Protein 3LD7 (pdb70)

Sequence (255 aa):
GDEVVAIISSQNGKVIREIPLTGHKGNEQFTIKGKGAQYNLEVDGERIRIKEDNSPDQVGVKGWKSKAGDTIVCLPHKVFVEIKSTDEVVVAIISQNGKVIREIPLTGHKGNEQFTIKGKGAQYNLEVDGERIRIKEDNSPDQVGVKGWKSKAGDTIVCLPHKVFVEIKSTQDEVVAIISQNGKVIIREIPLTGHKGNEQFTIKGKGAQYNLEVDGERIRIKEDNSPDQVGVKGWKSKAGDTIVCLPHKVFVEIKSTQ

Secondary structure (DSSP, 8-state):
---EEEEEEETTEEEEEEE-TT-BSEE---EE-STT-EE--EETTEE----B--SS-TTT---B-STT-EEEETTTTEEEEEEE-/--EEEEEEETTEEEEEEE-TT--SEE---EE-STT-EE--EETTEE----B--SS-TTT---B-STT-EEEETTTTEEEEEEE--/--EEEEEEETTEEEEEEE-TT-BSEE---EE-SSS-EE--EETTEE----B--SS-TTT---B-STT-EEEEGGGTEEEEEEE--

Nearest PDB structures (foldseek):
  3ld7-assembly3_C  TM=1.009E+00  e=7.591E-14  Listeria innocua
  2kpp-assembly1_A  TM=9.463E-01  e=6.268E-12  Listeria innocua
  4obi-assembly1_A  TM=9.400E-01  e=2.700E-07  Enterococcus faecalis V583
  1m1h-assembly1_A  TM=8.494E-01  e=3.118E-05  Aquifex aeolicus
  1m1g-assembly3_C  TM=8.264E-01  e=2.493E-05  Aquifex aeolicus

Organism: Listeria innocua serovar 6a (strain ATCC BAA-680 / CLIP 11262) (NCBI:txid272626)

Radius of gyration: 21.1 Å; Cα contacts (8 Å, |Δi|>4): 664; chains: 3; bounding box: 52×49×57 Å

CATH classification: 2.60.320.10

Structure (mmCIF, N/CA/C/O backbone):
data_3LD7
#
_entry.id   3LD7
#
_cell.length_a   82.360
_cell.length_b   54.782
_cell.length_c   71.733
_cell.angle_alpha   90.00
_cell.angle_beta   111.60
_cell.angle_gamma   90.00
#
_symmetry.space_group_name_H-M   'C 1 2 1'
#
loop_
_entity.id
_entity.type
_entity.pdbx_description
1 polymer 'Lin0431 protein'
2 water water
#
loop_
_atom_site.group_PDB
_atom_site.id
_atom_site.type_symbol
_atom_site.label_atom_id
_atom_site.label_alt_id
_atom_site.label_comp_id
_atom_site.label_asym_id
_atom_site.label_entity_id
_atom_site.label_seq_id
_atom_site.pdbx_PDB_ins_code
_atom_site.Cartn_x
_atom_site.Cartn_y
_atom_site.Cartn_z
_atom_site.occupancy
_atom_site.B_iso_or_equiv
_atom_site.auth_seq_id
_atom_site.auth_comp_id
_atom_site.auth_asym_id
_atom_site.auth_atom_id
_atom_site.pdbx_PDB_model_num
ATOM 1 N N . GLY A 1 5 ? 37.9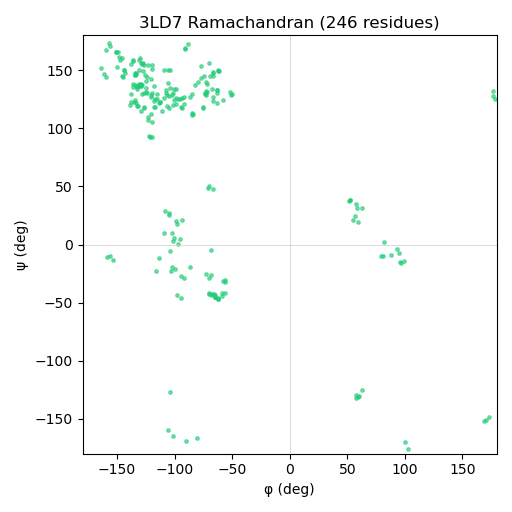88 -4.311 21.063 1.00 55.16 39 GLY A N 1
ATOM 2 C CA . GLY A 1 5 ? 37.016 -3.579 21.857 1.00 54.29 39 GLY A CA 1
ATOM 3 C C . GLY A 1 5 ? 36.600 -2.266 21.222 1.00 52.44 39 GLY A C 1
ATOM 4 O O . GLY A 1 5 ? 36.734 -2.069 20.014 1.00 53.63 39 GLY A O 1
ATOM 5 N N . ASP A 1 6 ? 36.097 -1.359 22.050 1.00 49.39 40 ASP A N 1
ATOM 6 C CA . ASP A 1 6 ? 35.617 -0.066 21.591 1.00 45.09 40 ASP A CA 1
ATOM 7 C C . ASP A 1 6 ? 36.803 0.870 21.313 1.00 40.43 40 ASP A C 1
ATOM 8 O O . ASP A 1 6 ? 37.888 0.705 21.876 1.00 41.67 40 ASP A O 1
ATOM 13 N N . GLU A 1 7 ? 36.602 1.824 20.414 1.00 35.33 41 GLU A N 1
ATOM 14 C CA . GLU A 1 7 ? 37.577 2.888 20.176 1.00 32.73 41 GLU A CA 1
ATOM 15 C C . GLU A 1 7 ? 36.921 4.201 20.543 1.00 28.87 41 GLU A C 1
ATOM 16 O O . GLU A 1 7 ? 35.853 4.520 20.019 1.00 29.82 41 GLU A O 1
ATOM 22 N N . VAL A 1 8 ? 37.553 4.970 21.425 1.00 23.70 42 VAL A N 1
ATOM 23 C CA . VAL A 1 8 ? 36.920 6.182 21.947 1.00 20.32 42 VAL A CA 1
ATOM 24 C C . VAL A 1 8 ? 37.787 7.429 21.857 1.00 20.35 42 VAL A C 1
ATOM 25 O O . VAL A 1 8 ? 39.026 7.351 21.803 1.00 20.88 42 VAL A O 1
ATOM 29 N N . VAL A 1 9 ? 37.115 8.579 21.852 1.00 20.10 43 VAL A N 1
ATOM 30 C CA . VAL A 1 9 ? 37.774 9.875 21.786 1.00 20.63 43 VAL A CA 1
ATOM 31 C C . VAL A 1 9 ? 37.201 10.728 22.897 1.00 18.97 43 VAL A C 1
ATOM 32 O O . VAL A 1 9 ? 35.991 10.709 23.125 1.00 20.89 43 VAL A O 1
ATOM 36 N N . ALA A 1 10 ? 38.061 11.462 23.596 1.00 16.33 44 ALA A N 1
ATOM 37 C CA . ALA A 1 10 ? 37.605 12.386 24.611 1.00 15.19 44 ALA A CA 1
ATOM 38 C C . ALA A 1 10 ? 37.530 13.783 24.013 1.00 15.64 44 ALA A C 1
ATOM 39 O O . ALA A 1 10 ? 38.513 14.291 23.462 1.00 17.28 44 ALA A O 1
ATOM 41 N N . ILE A 1 11 ? 36.361 14.408 24.129 1.00 14.81 45 ILE A N 1
ATOM 42 C CA . ILE A 1 11 ? 36.148 15.758 23.634 1.00 16.48 45 ILE A CA 1
ATOM 43 C C . ILE A 1 11 ? 36.128 16.679 24.843 1.00 15.15 45 ILE A C 1
ATOM 44 O O . ILE A 1 11 ? 35.288 16.541 25.739 1.00 15.57 45 ILE A O 1
ATOM 49 N N . ILE A 1 12 ? 37.073 17.600 24.892 1.00 14.44 46 ILE A N 1
ATOM 50 C CA . ILE A 1 12 ? 37.197 18.509 26.031 1.00 13.50 46 ILE A CA 1
ATOM 51 C C . ILE A 1 12 ? 36.879 19.929 25.590 1.00 14.64 46 ILE A C 1
ATOM 52 O O . ILE A 1 12 ? 37.525 20.459 24.676 1.00 14.28 46 ILE A O 1
ATOM 57 N N . SER A 1 13 ? 35.889 20.541 26.243 1.00 14.06 47 SER A N 1
ATOM 58 C CA A SER A 1 13 ? 35.358 21.852 25.860 0.51 14.23 47 SER A CA 1
ATOM 59 C CA B SER A 1 13 ? 35.399 21.862 25.846 0.49 14.72 47 SER A CA 1
ATOM 60 C C . SER A 1 13 ? 35.388 22.826 27.015 1.00 13.77 47 SER A C 1
ATOM 61 O O . SER A 1 13 ? 35.337 22.424 28.176 1.00 14.09 47 SER A O 1
ATOM 66 N N . GLN A 1 14 ? 35.414 24.105 26.679 1.00 13.05 48 GLN A N 1
ATOM 67 C CA . GLN A 1 14 ? 35.259 25.162 27.668 1.00 13.14 48 GLN A CA 1
ATOM 68 C C . GLN A 1 14 ? 34.240 26.148 27.084 1.00 14.44 48 GLN A C 1
ATOM 69 O O . GLN A 1 14 ? 34.424 26.671 25.974 1.00 14.87 48 GLN A O 1
ATOM 75 N N . ASN A 1 15 ? 33.148 26.366 27.822 1.00 16.72 49 ASN A N 1
ATOM 76 C CA . ASN A 1 15 ? 31.998 27.133 27.338 1.00 21.17 49 ASN A CA 1
ATOM 77 C C . ASN A 1 15 ? 31.471 26.649 25.983 1.00 20.12 49 ASN A C 1
ATOM 78 O O . ASN A 1 15 ? 31.068 27.448 25.117 1.00 22.28 49 ASN A O 1
ATOM 83 N N . GLY A 1 16 ? 31.491 25.327 25.827 1.00 17.90 50 GLY A N 1
ATOM 84 C CA . GLY A 1 16 ? 31.011 24.673 24.620 1.00 19.20 50 GLY A CA 1
ATOM 85 C C . GLY A 1 16 ? 31.981 24.652 23.468 1.00 19.51 50 GLY A C 1
ATOM 86 O O . GLY A 1 16 ? 31.751 23.972 22.456 1.00 22.15 50 GLY A O 1
ATOM 87 N N . LYS A 1 17 ? 33.064 25.403 23.611 1.00 16.68 51 LYS A N 1
ATOM 88 C CA . LYS A 1 17 ? 34.050 25.463 22.535 1.00 16.02 51 LYS A CA 1
ATOM 89 C C . LYS A 1 17 ? 35.128 24.397 22.742 1.00 13.60 51 LYS A C 1
ATOM 90 O O . LYS A 1 17 ? 35.736 24.307 23.808 1.00 15.10 51 LYS A O 1
ATOM 96 N N . VAL A 1 18 ? 35.363 23.585 21.719 1.00 13.55 52 VAL A N 1
ATOM 97 C CA . VAL A 1 18 ? 36.270 22.444 21.882 1.00 14.25 52 VAL A CA 1
ATOM 98 C C . VAL A 1 18 ? 37.733 22.894 21.943 1.00 14.26 52 VAL A C 1
ATOM 99 O O . VAL A 1 18 ? 38.208 23.662 21.094 1.00 16.12 52 VAL A O 1
ATOM 103 N N . ILE A 1 19 ? 38.433 22.420 22.971 1.00 15.86 53 ILE A N 1
ATOM 104 C CA . ILE A 1 19 ? 39.842 22.744 23.179 1.00 14.91 53 ILE A CA 1
ATOM 105 C C . ILE A 1 19 ? 40.702 21.606 22.636 1.00 15.35 53 ILE A C 1
ATOM 106 O O . ILE A 1 19 ? 41.715 21.850 21.979 1.00 15.67 53 ILE A O 1
ATOM 111 N N . ARG A 1 20 ? 40.307 20.367 22.912 1.00 15.73 54 ARG A N 1
ATOM 112 C CA . ARG A 1 20 ? 41.051 19.191 22.410 1.00 14.21 54 ARG A CA 1
ATOM 113 C C . ARG A 1 20 ? 40.086 18.092 22.083 1.00 14.51 54 ARG A C 1
ATOM 114 O O . ARG A 1 20 ? 39.101 17.921 22.798 1.00 16.15 54 ARG A O 1
ATOM 122 N N . GLU A 1 21 ? 40.373 17.334 21.021 1.00 15.44 55 GLU A N 1
ATOM 123 C CA . GLU A 1 21 ? 39.732 16.029 20.819 1.00 15.87 55 GLU A CA 1
ATOM 124 C C . GLU A 1 21 ? 40.854 15.010 20.873 1.00 16.25 55 GLU A C 1
ATOM 125 O O . GLU A 1 21 ? 41.795 15.084 20.077 1.00 17.97 55 GLU A O 1
ATOM 131 N N . ILE A 1 22 ? 40.783 14.097 21.840 1.00 15.89 56 ILE A N 1
ATOM 132 C CA . ILE A 1 22 ? 41.899 13.221 22.144 1.00 16.52 56 ILE A CA 1
ATOM 133 C C . ILE A 1 22 ? 41.502 11.758 22.031 1.00 16.53 56 ILE A C 1
ATOM 134 O O . ILE A 1 22 ? 40.774 11.224 22.873 1.00 17.57 56 ILE A O 1
ATOM 139 N N . PRO A 1 23 ? 41.964 11.091 20.980 1.00 17.36 57 PRO A N 1
ATOM 140 C CA . PRO A 1 23 ? 41.697 9.654 20.846 1.00 17.72 57 PRO A CA 1
ATOM 141 C C . PRO A 1 23 ? 42.427 8.917 21.963 1.00 17.65 57 PRO A C 1
ATOM 142 O O . PRO A 1 23 ? 43.643 9.090 22.106 1.00 20.72 57 PRO A O 1
ATOM 146 N N . LEU A 1 24 ? 41.694 8.144 22.765 1.00 17.73 58 LEU A N 1
ATOM 147 C CA . LEU A 1 24 ? 42.263 7.554 23.966 1.00 17.80 58 LEU A CA 1
ATOM 148 C C . LEU A 1 24 ? 42.757 6.165 23.677 1.00 18.01 58 LEU A C 1
ATOM 149 O O . LEU A 1 24 ? 43.669 5.690 24.339 1.00 18.75 58 LEU A O 1
ATOM 154 N N . THR A 1 25 ? 42.148 5.515 22.693 1.00 19.39 59 THR A N 1
ATOM 155 C CA . THR A 1 25 ? 42.443 4.118 22.469 1.00 21.87 59 THR A CA 1
ATOM 156 C C . THR A 1 25 ? 43.817 3.964 21.802 1.00 21.90 59 THR A C 1
ATOM 157 O O . THR A 1 25 ? 44.048 4.441 20.687 1.00 22.98 59 THR A O 1
ATOM 161 N N . GLY A 1 26 ? 44.727 3.300 22.507 1.00 19.96 60 GLY A N 1
ATOM 162 C CA . GLY A 1 26 ? 46.106 3.186 22.077 1.00 19.50 60 GLY A CA 1
ATOM 163 C C . GLY A 1 26 ? 47.011 4.263 22.643 1.00 18.68 60 GLY A C 1
ATOM 164 O O . GLY A 1 26 ? 48.230 4.248 22.423 1.00 21.11 60 GLY A O 1
ATOM 165 N N . HIS A 1 27 ? 46.439 5.209 23.380 1.00 17.02 61 HIS A N 1
ATOM 166 C CA . HIS A 1 27 ? 47.273 6.221 24.006 1.00 16.50 61 HIS A CA 1
ATOM 167 C C . HIS A 1 27 ? 48.080 5.656 25.171 1.00 16.74 61 HIS A C 1
ATOM 168 O O . HIS A 1 27 ? 47.553 4.927 26.011 1.00 17.65 61 HIS A O 1
ATOM 175 N N . LYS A 1 28 ? 49.385 5.943 25.188 1.00 15.59 62 LYS A N 1
ATOM 176 C CA . LYS A 1 28 ? 50.224 5.525 26.309 1.00 16.57 62 LYS A CA 1
ATOM 177 C C . LYS A 1 28 ? 51.095 6.672 26.762 1.00 16.11 62 LYS A C 1
ATOM 178 O O . LYS A 1 28 ? 51.550 7.482 25.946 1.00 16.77 62 LYS A O 1
ATOM 184 N N . GLY A 1 29 ? 51.362 6.723 28.062 1.00 15.24 63 GLY A N 1
ATOM 185 C CA . GLY A 1 29 ? 52.092 7.820 28.643 1.00 16.44 63 GLY A CA 1
ATOM 186 C C . GLY A 1 29 ? 51.134 8.760 29.354 1.00 16.24 63 GLY A C 1
ATOM 187 O O . GLY A 1 29 ? 49.928 8.505 29.454 1.00 17.88 63 GLY A O 1
ATOM 188 N N . ASN A 1 30 ? 51.689 9.848 29.858 1.00 17.55 64 ASN A N 1
ATOM 189 C CA . ASN A 1 30 ? 50.937 10.810 30.644 1.00 17.44 64 ASN A CA 1
ATOM 190 C C . ASN A 1 30 ? 51.070 12.179 30.015 1.00 17.60 64 ASN A C 1
ATOM 191 O O . ASN A 1 30 ? 52.181 12.631 29.689 1.00 20.57 64 ASN A O 1
ATOM 196 N N . GLU A 1 31 ? 49.937 12.832 29.831 1.00 17.44 65 GLU A N 1
ATOM 197 C CA . GLU A 1 31 ? 49.932 14.185 29.335 1.00 18.71 65 GLU A CA 1
ATOM 198 C C . GLU A 1 31 ? 49.070 15.018 30.244 1.00 17.41 65 GLU A C 1
ATOM 199 O O . GLU A 1 31 ? 47.970 14.594 30.625 1.00 18.70 65 GLU A O 1
ATOM 205 N N . GLN A 1 32 ? 49.554 16.210 30.583 1.00 17.40 66 GLN A N 1
ATOM 206 C CA . GLN A 1 32 ? 48.748 17.141 31.344 1.00 17.27 66 GLN A CA 1
ATOM 207 C C . GLN A 1 32 ? 48.647 18.457 30.610 1.00 17.43 66 GLN A C 1
ATOM 208 O O . GLN A 1 32 ? 49.623 18.933 30.014 1.00 21.14 66 GLN A O 1
ATOM 214 N N . PHE A 1 33 ? 47.464 19.059 30.653 1.00 16.43 67 PHE A N 1
ATOM 215 C CA . PHE A 1 33 ? 47.319 20.402 30.092 1.00 16.42 67 PHE A CA 1
ATOM 216 C C . PHE A 1 33 ? 46.351 21.185 30.953 1.00 16.00 67 PHE A C 1
ATOM 217 O O . PHE A 1 33 ? 45.472 20.593 31.584 1.00 16.05 67 PHE A O 1
ATOM 225 N N . THR A 1 34 ? 46.535 22.500 31.013 1.00 16.36 68 THR A N 1
ATOM 226 C CA . THR A 1 34 ? 45.670 23.345 31.829 1.00 15.98 68 THR A CA 1
ATOM 227 C C . THR A 1 34 ? 44.723 24.168 30.980 1.00 16.12 68 THR A C 1
ATOM 228 O O . THR A 1 34 ? 45.134 24.818 30.014 1.00 19.61 68 THR A O 1
ATOM 232 N N . ILE A 1 35 ? 43.444 24.121 31.338 1.00 15.09 69 ILE A N 1
ATOM 233 C CA . ILE A 1 35 ? 42.448 25.004 30.750 1.00 15.30 69 ILE A CA 1
ATOM 234 C C . ILE A 1 35 ? 42.317 26.201 31.655 1.00 16.48 69 ILE A C 1
ATOM 235 O O . ILE A 1 35 ? 41.985 26.073 32.842 1.00 16.60 69 ILE A O 1
ATOM 240 N N . LYS A 1 36 ? 42.634 27.367 31.116 1.00 19.02 70 LYS A N 1
ATOM 241 C CA . LYS A 1 36 ? 42.590 28.572 31.924 1.00 21.48 70 LYS A CA 1
ATOM 242 C C . LYS A 1 36 ? 41.344 29.365 31.642 1.00 19.62 70 LYS A C 1
ATOM 243 O O . LYS A 1 36 ? 40.989 29.661 30.490 1.00 19.35 70 LYS A O 1
ATOM 249 N N . GLY A 1 37 ? 40.678 29.727 32.714 1.00 19.16 71 GLY A N 1
ATOM 250 C CA . GLY A 1 37 ? 39.481 30.472 32.542 1.00 21.37 71 GLY A CA 1
ATOM 251 C C . GLY A 1 37 ? 39.696 31.914 32.805 1.00 21.00 71 GLY A C 1
ATOM 252 O O . GLY A 1 37 ? 40.829 32.453 32.848 1.00 20.23 71 GLY A O 1
ATOM 253 N N . LYS A 1 38 ? 38.551 32.551 32.970 1.00 25.04 72 LYS A N 1
ATOM 254 C CA . LYS A 1 38 ? 38.495 33.882 33.460 1.00 25.30 72 LYS A CA 1
ATOM 255 C C . LYS A 1 38 ? 39.086 33.910 34.859 1.00 23.97 72 LYS A C 1
ATOM 256 O O . LYS A 1 38 ? 39.045 32.939 35.651 1.00 24.37 72 LYS A O 1
ATOM 262 N N . GLY A 1 39 ? 39.655 35.051 35.153 1.00 21.13 73 GLY A N 1
ATOM 263 C CA . GLY A 1 39 ? 40.181 35.304 36.470 1.00 18.66 73 GLY A CA 1
ATOM 264 C C . GLY A 1 39 ? 41.304 34.332 36.749 1.00 18.44 73 GLY A C 1
ATOM 265 O O . GLY A 1 39 ? 42.264 34.230 35.982 1.00 20.35 73 GLY A O 1
ATOM 266 N N . ALA A 1 40 ? 41.183 33.618 37.852 1.00 15.98 74 ALA A N 1
ATOM 267 C CA . ALA A 1 40 ? 42.192 32.656 38.262 1.00 15.10 74 ALA A CA 1
ATOM 268 C C . ALA A 1 40 ? 41.680 31.224 38.108 1.00 15.13 74 ALA A C 1
ATOM 269 O O . ALA A 1 40 ? 42.319 30.280 38.571 1.00 14.72 74 ALA A O 1
ATOM 271 N N . GLN A 1 41 ? 40.525 31.057 37.459 1.00 14.71 75 GLN A N 1
ATOM 272 C CA . GLN A 1 41 ? 39.977 29.728 37.271 1.00 14.86 75 GLN A CA 1
ATOM 273 C C . GLN A 1 41 ? 40.897 28.854 36.425 1.00 14.35 75 GLN A C 1
ATOM 274 O O . GLN A 1 41 ? 41.398 29.286 35.370 1.00 16.38 75 GLN A O 1
ATOM 280 N N . TYR A 1 42 ? 41.138 27.634 36.884 1.00 13.80 76 TYR A N 1
ATOM 281 C CA . TYR A 1 42 ? 41.854 26.680 36.060 1.00 13.51 76 TYR A CA 1
ATOM 282 C C . TYR A 1 42 ? 41.351 25.267 36.280 1.00 13.65 76 TYR A C 1
ATOM 283 O O . TYR A 1 42 ? 40.739 24.964 37.304 1.00 14.76 76 TYR A O 1
ATOM 292 N N . ASN A 1 43 ? 41.639 24.402 35.314 1.00 13.18 77 ASN A N 1
ATOM 293 C CA . ASN A 1 43 ? 41.459 22.957 35.461 1.00 12.72 77 ASN A CA 1
ATOM 294 C C . ASN A 1 43 ? 42.660 22.289 34.862 1.00 14.47 77 ASN A C 1
ATOM 295 O O . ASN A 1 43 ? 42.967 22.490 33.670 1.00 15.77 77 ASN A O 1
ATOM 300 N N . LEU A 1 44 ? 43.332 21.488 35.678 1.00 14.76 78 LEU A N 1
ATOM 301 C CA . LEU A 1 44 ? 44.477 20.709 35.222 1.00 13.52 78 LEU A CA 1
ATOM 302 C C . LEU A 1 44 ? 43.970 19.360 34.755 1.00 13.10 78 LEU A C 1
ATOM 303 O O . LEU A 1 44 ? 43.494 18.550 35.559 1.00 15.17 78 LEU A O 1
ATOM 316 N N . GLU A 1 46 ? 44.354 15.658 32.858 1.00 14.24 80 GLU A N 1
ATOM 317 C CA . GLU A 1 46 ? 45.366 14.617 32.810 1.00 14.58 80 GLU A CA 1
ATOM 318 C C . GLU A 1 46 ? 44.848 13.461 31.994 1.00 14.27 80 GLU A C 1
ATOM 319 O O . GLU A 1 46 ? 43.761 12.941 32.253 1.00 14.60 80 GLU A O 1
ATOM 325 N N . VAL A 1 47 ? 45.645 13.044 31.015 1.00 14.36 81 VAL A N 1
ATOM 326 C CA . VAL A 1 47 ? 45.384 11.825 30.284 1.00 14.96 81 VAL A CA 1
ATOM 327 C C . VAL A 1 47 ? 46.500 10.867 30.639 1.00 16.15 81 VAL A C 1
ATOM 328 O O . VAL A 1 47 ? 47.671 11.193 30.501 1.00 18.03 81 VAL A O 1
ATOM 332 N N . ASP A 1 48 ? 46.140 9.703 31.156 1.00 15.84 82 ASP A N 1
ATOM 333 C CA . ASP A 1 48 ? 47.125 8.703 31.513 1.00 17.35 82 ASP A CA 1
ATOM 334 C C . ASP A 1 48 ? 46.694 7.400 30.879 1.00 16.80 82 ASP A C 1
ATOM 335 O O . ASP A 1 48 ? 45.639 6.862 31.217 1.00 18.16 82 ASP A O 1
ATOM 340 N N . GLY A 1 49 ? 47.489 6.885 29.940 1.00 16.60 83 GLY A N 1
ATOM 341 C CA . GLY A 1 49 ? 47.047 5.735 29.187 1.00 18.06 83 GLY A CA 1
ATOM 342 C C . GLY A 1 49 ? 45.746 6.086 28.506 1.00 16.86 83 GLY A C 1
ATOM 343 O O . GLY A 1 49 ? 45.653 7.127 27.831 1.00 17.35 83 GLY A O 1
ATOM 344 N N . GLU A 1 50 ? 44.740 5.222 28.673 1.00 17.03 84 GLU A N 1
ATOM 345 C CA . GLU A 1 50 ? 43.467 5.408 27.967 1.00 18.24 84 GLU A CA 1
ATOM 346 C C . GLU A 1 50 ? 42.408 6.078 28.821 1.00 18.23 84 GLU A C 1
ATOM 347 O O . GLU A 1 50 ? 41.223 5.974 28.523 1.00 20.73 84 GLU A O 1
ATOM 353 N N . ARG A 1 51 ? 42.829 6.731 29.903 1.00 17.80 85 ARG A N 1
ATOM 354 C CA . ARG A 1 51 ? 41.881 7.365 30.836 1.00 18.29 85 ARG A CA 1
ATOM 355 C C . ARG A 1 51 ? 42.127 8.862 30.931 1.00 16.17 85 ARG A C 1
ATOM 356 O O . ARG A 1 51 ? 43.260 9.353 30.708 1.00 17.18 85 ARG A O 1
ATOM 364 N N . ILE A 1 52 ? 41.087 9.601 31.288 1.00 15.48 86 ILE A N 1
ATOM 365 C CA . ILE A 1 52 ? 41.214 11.040 31.455 1.00 15.84 86 ILE A CA 1
ATOM 366 C C . ILE A 1 52 ? 40.538 11.480 32.751 1.00 14.77 86 ILE A C 1
ATOM 367 O O . ILE A 1 52 ? 39.549 10.873 33.179 1.00 15.45 86 ILE A O 1
ATOM 372 N N . ARG A 1 53 ? 41.075 12.518 33.382 1.00 13.49 87 ARG A N 1
ATOM 373 C CA . ARG A 1 53 ? 40.421 13.116 34.545 1.00 12.47 87 ARG A CA 1
ATOM 374 C C . ARG A 1 53 ? 40.766 14.578 34.648 1.00 13.05 87 ARG A C 1
ATOM 375 O O . ARG A 1 53 ? 41.716 15.054 34.008 1.00 14.63 87 ARG A O 1
ATOM 383 N N . ILE A 1 54 ? 40.005 15.287 35.479 1.00 14.04 88 ILE A N 1
ATOM 384 C CA . ILE A 1 54 ? 40.486 16.557 36.001 1.00 14.74 88 ILE A CA 1
ATOM 385 C C . ILE A 1 54 ? 41.333 16.217 37.215 1.00 15.48 88 ILE A C 1
ATOM 386 O O . ILE A 1 54 ? 40.825 15.717 38.227 1.00 17.86 88 ILE A O 1
ATOM 391 N N . LYS A 1 55 ? 42.642 16.437 37.104 1.00 14.97 89 LYS A N 1
ATOM 392 C CA . LYS A 1 55 ? 43.540 16.099 38.196 1.00 16.84 89 LYS A CA 1
ATOM 393 C C . LYS A 1 55 ? 43.348 17.040 39.375 1.00 17.65 89 LYS A C 1
ATOM 394 O O . LYS A 1 55 ? 43.324 16.608 40.547 1.00 18.80 89 LYS A O 1
ATOM 400 N N . GLU A 1 56 ? 43.187 18.319 39.073 1.00 17.33 90 GLU A N 1
ATOM 401 C CA . GLU A 1 56 ? 43.107 19.320 40.117 1.00 18.71 90 GLU A CA 1
ATOM 402 C C . GLU A 1 56 ? 42.487 20.558 39.525 1.00 16.86 90 GLU A C 1
ATOM 403 O O . GLU A 1 56 ? 42.671 20.851 38.342 1.00 16.45 90 GLU A O 1
ATOM 409 N N . ASP A 1 57 ? 41.729 21.287 40.337 1.00 15.91 91 ASP A N 1
ATOM 410 C CA . ASP A 1 57 ? 41.191 22.571 39.906 1.00 15.09 91 ASP A CA 1
ATOM 411 C C . ASP A 1 57 ? 40.825 23.401 41.117 1.00 15.08 91 ASP A C 1
ATOM 412 O O . ASP A 1 57 ? 40.840 22.877 42.243 1.00 15.92 91 ASP A O 1
ATOM 417 N N . ASN A 1 58 ? 40.572 24.694 40.904 1.00 14.19 92 ASN A N 1
ATOM 418 C CA . ASN A 1 58 ? 40.135 25.557 41.997 1.00 13.53 92 ASN A CA 1
ATOM 419 C C . ASN A 1 58 ? 38.650 25.892 41.957 1.00 13.86 92 ASN A C 1
ATOM 420 O O . ASN A 1 58 ? 38.204 26.947 42.453 1.00 15.05 92 ASN A O 1
ATOM 425 N N . SER A 1 59 ? 37.877 24.994 41.363 1.00 14.50 93 SER A N 1
ATOM 426 C CA . SER A 1 59 ? 36.430 25.177 41.376 1.00 14.42 93 SER A CA 1
ATOM 427 C C . SER A 1 59 ? 35.914 25.162 42.810 1.00 16.61 93 SER A C 1
ATOM 428 O O . SER A 1 59 ? 36.480 24.501 43.689 1.00 18.64 93 SER A O 1
ATOM 431 N N . PRO A 1 60 ? 34.832 25.909 43.051 1.00 17.35 94 PRO A N 1
ATOM 432 C CA . PRO A 1 60 ? 34.284 25.910 44.410 1.00 18.88 94 PRO A CA 1
ATOM 433 C C . PRO A 1 60 ? 33.660 24.573 44.808 1.00 18.53 94 PRO A C 1
ATOM 434 O O . PRO A 1 60 ? 33.618 24.279 46.013 1.00 20.61 94 PRO A O 1
ATOM 438 N N . ASP A 1 61 ? 33.184 23.790 43.838 1.00 16.87 95 ASP A N 1
ATOM 439 C CA . ASP A 1 61 ? 32.370 22.605 44.152 1.00 16.99 95 ASP A CA 1
ATOM 440 C C . ASP A 1 61 ? 33.140 21.289 44.038 1.00 17.25 95 ASP A C 1
ATOM 441 O O . ASP A 1 61 ? 32.758 20.282 44.644 1.00 19.90 95 ASP A O 1
ATOM 446 N N . GLN A 1 62 ? 34.224 21.295 43.256 1.00 15.58 96 GLN A N 1
ATOM 447 C CA . GLN A 1 62 ? 35.051 20.085 43.086 1.00 15.25 96 GLN A CA 1
ATOM 448 C C . GLN A 1 62 ? 34.316 18.853 42.516 1.00 16.26 96 GLN A C 1
ATOM 449 O O . GLN A 1 62 ? 34.791 17.734 42.623 1.00 17.93 96 GLN A O 1
ATOM 455 N N . VAL A 1 63 ? 33.177 19.066 41.882 1.00 15.56 97 VAL A N 1
ATOM 456 C CA . VAL A 1 63 ? 32.379 17.954 41.390 1.00 16.32 97 VAL A CA 1
ATOM 457 C C . VAL A 1 63 ? 33.108 17.183 40.300 1.00 15.09 97 VAL A C 1
ATOM 458 O O . VAL A 1 63 ? 33.116 15.960 40.298 1.00 17.25 97 VAL A O 1
ATOM 462 N N . GLY A 1 64 ? 33.737 17.896 39.375 1.00 15.25 98 GLY A N 1
ATOM 463 C CA . GLY A 1 64 ? 34.419 17.228 38.278 1.00 16.40 98 GLY A CA 1
ATOM 464 C C . GLY A 1 64 ? 35.629 16.446 38.755 1.00 15.07 98 GLY A C 1
ATOM 465 O O . GLY A 1 64 ? 35.857 15.297 38.335 1.00 16.15 98 GLY A O 1
ATOM 466 N N . VAL A 1 65 ? 36.401 17.050 39.659 1.00 15.21 99 VAL A N 1
ATOM 467 C CA . VAL A 1 65 ? 37.541 16.351 40.258 1.00 15.41 99 VAL A CA 1
ATOM 468 C C . VAL A 1 65 ? 37.078 15.070 40.977 1.00 16.64 99 VAL A C 1
ATOM 469 O O . VAL A 1 65 ? 37.704 14.016 40.864 1.00 18.36 99 VAL A O 1
ATOM 473 N N . LYS A 1 66 ? 35.953 15.149 41.692 1.00 17.76 100 LYS A N 1
ATOM 474 C CA . LYS A 1 66 ? 35.467 14.003 42.441 1.00 19.42 100 LYS A CA 1
ATOM 475 C C . LYS A 1 66 ? 34.929 12.890 41.546 1.00 20.37 100 LYS A C 1
ATOM 476 O O . LYS A 1 66 ? 34.891 11.713 41.955 1.00 23.26 100 LYS A O 1
ATOM 490 N N . GLY A 1 68 ? 36.565 11.806 39.047 1.00 20.66 102 GLY A N 1
ATOM 491 C CA . GLY A 1 68 ? 37.737 10.970 38.840 1.00 19.73 102 GLY A CA 1
ATOM 492 C C . GLY A 1 68 ? 37.944 10.531 37.405 1.00 16.75 102 GLY A C 1
ATOM 493 O O . GLY A 1 68 ? 37.539 11.208 36.460 1.00 18.24 102 GLY A O 1
ATOM 494 N N . TRP A 1 69 ? 38.582 9.383 37.245 1.00 18.94 103 TRP A N 1
ATOM 495 C CA . TRP A 1 69 ? 38.950 8.893 35.929 1.00 19.11 103 TRP A CA 1
ATOM 496 C C . TRP A 1 69 ? 37.777 8.391 35.102 1.00 18.25 103 TRP A C 1
ATOM 497 O O . TRP A 1 69 ? 36.890 7.687 35.613 1.00 22.15 103 TRP A O 1
ATOM 508 N N . LYS A 1 70 ? 37.812 8.707 33.807 1.00 18.01 104 LYS A N 1
ATOM 509 C CA . LYS A 1 70 ? 36.800 8.238 32.864 1.00 18.60 104 LYS A CA 1
ATOM 510 C C . LYS A 1 70 ? 37.473 7.640 31.643 1.00 19.93 104 LYS A C 1
ATOM 511 O O . LYS A 1 70 ? 38.585 8.038 31.278 1.00 19.77 104 LYS A O 1
ATOM 517 N N . SER A 1 71 ? 36.822 6.673 31.011 1.00 21.73 105 SER A N 1
ATOM 518 C CA . SER A 1 71 ? 37.458 5.988 29.893 1.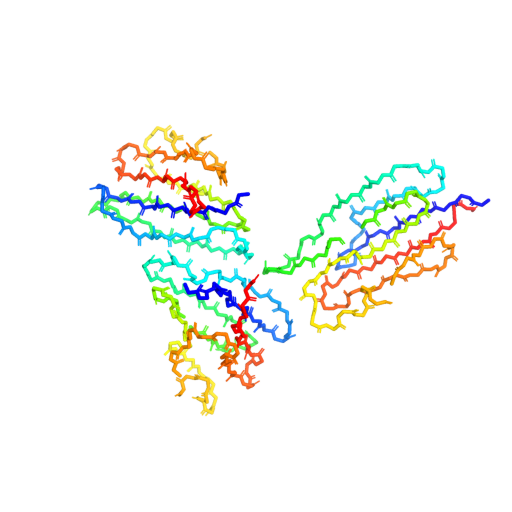00 22.37 105 SER A CA 1
ATOM 519 C C . SER A 1 71 ? 36.495 5.334 28.909 1.00 22.85 105 SER A C 1
ATOM 520 O O . SER A 1 71 ? 36.911 4.886 27.843 1.00 24.20 105 SER A O 1
ATOM 523 N N . LYS A 1 72 ? 35.217 5.282 29.261 1.00 22.57 106 LYS A N 1
ATOM 524 C CA . LYS A 1 72 ? 34.244 4.563 28.457 1.00 23.93 106 LYS A CA 1
ATOM 525 C C . LYS A 1 72 ? 33.314 5.461 27.652 1.00 22.55 106 LYS A C 1
ATOM 526 O O . LYS A 1 72 ? 33.005 6.573 28.065 1.00 22.32 106 LYS A O 1
ATOM 532 N N . ALA A 1 73 ? 32.866 4.966 26.502 1.00 25.58 107 ALA A N 1
ATOM 533 C CA . ALA A 1 73 ? 31.842 5.660 25.721 1.00 25.36 107 ALA A CA 1
ATOM 534 C C . ALA A 1 73 ? 30.663 6.018 26.605 1.00 25.74 107 ALA A C 1
ATOM 535 O O . ALA A 1 73 ? 30.128 5.169 27.312 1.00 27.70 107 ALA A O 1
ATOM 537 N N . GLY A 1 74 ? 30.260 7.281 26.548 1.00 24.06 108 GLY A N 1
ATOM 538 C CA . GLY A 1 74 ? 29.154 7.774 27.345 1.00 24.80 108 GLY A CA 1
ATOM 539 C C . GLY A 1 74 ? 29.577 8.425 28.642 1.00 24.46 108 GLY A C 1
ATOM 540 O O . GLY A 1 74 ? 28.775 9.120 29.269 1.00 27.07 108 GLY A O 1
ATOM 541 N N . ASP A 1 75 ? 30.824 8.204 29.058 1.00 22.56 109 ASP A N 1
ATOM 542 C CA . ASP A 1 75 ? 31.340 8.864 30.256 1.00 20.71 109 ASP A CA 1
ATOM 543 C C . ASP A 1 75 ? 31.449 10.357 30.038 1.00 20.11 109 ASP A C 1
ATOM 544 O O . ASP A 1 75 ? 31.773 10.805 28.940 1.00 20.88 109 ASP A O 1
ATOM 549 N N . THR A 1 76 ? 31.195 11.118 31.097 1.00 18.60 110 THR A N 1
ATOM 550 C CA . THR A 1 76 ? 31.401 12.562 31.088 1.00 16.32 110 THR A CA 1
ATOM 551 C C . THR A 1 76 ? 32.064 13.036 32.354 1.00 16.35 110 THR A C 1
ATOM 552 O O . THR A 1 76 ? 32.037 12.351 33.389 1.00 17.94 110 THR A O 1
ATOM 556 N N . ILE A 1 77 ? 32.670 14.211 32.259 1.00 15.92 111 ILE A N 1
ATOM 557 C CA . ILE A 1 77 ? 33.146 14.941 33.429 1.00 14.39 111 ILE A CA 1
ATOM 558 C C . ILE A 1 77 ? 32.673 16.360 33.284 1.00 14.93 111 ILE A C 1
ATOM 559 O O . ILE A 1 77 ? 32.714 16.927 32.198 1.00 15.14 111 ILE A O 1
ATOM 564 N N . VAL A 1 78 ? 32.179 16.953 34.356 1.00 14.01 112 VAL A N 1
ATOM 565 C CA . VAL A 1 78 ? 31.744 18.335 34.231 1.00 15.96 112 VAL A CA 1
ATOM 566 C C . VAL A 1 78 ? 32.291 19.177 35.366 1.00 14.76 112 VAL A C 1
ATOM 567 O O . VAL A 1 78 ? 32.293 18.759 36.537 1.00 16.18 112 VAL A O 1
ATOM 571 N N . CYS A 1 79 ? 32.783 20.358 35.016 1.00 14.49 113 CYS A N 1
ATOM 572 C CA . CYS A 1 79 ? 33.112 21.372 36.011 1.00 13.96 113 CYS A CA 1
ATOM 573 C C . CYS A 1 79 ? 32.272 22.561 35.647 1.00 13.01 113 CYS A C 1
ATOM 574 O O . CYS A 1 79 ? 32.647 23.372 34.800 1.00 14.23 113 CYS A O 1
ATOM 577 N N . LEU A 1 80 ? 31.087 22.632 36.253 1.00 14.00 114 LEU A N 1
ATOM 578 C CA . LEU A 1 80 ? 30.102 23.650 35.851 1.00 15.18 114 LEU A CA 1
ATOM 579 C C . LEU A 1 80 ? 30.565 25.109 36.068 1.00 15.14 114 LEU A C 1
ATOM 58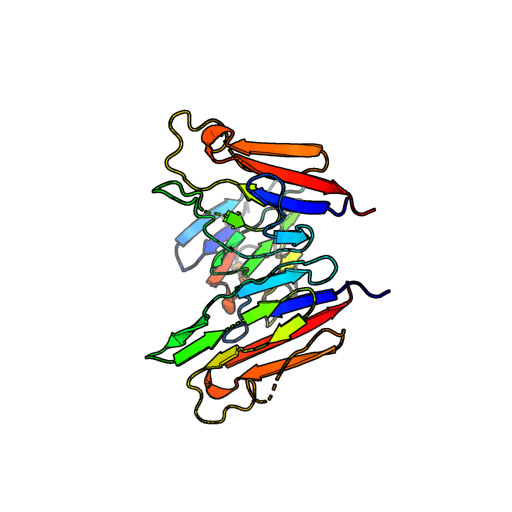0 O O . LEU A 1 80 ? 30.463 25.932 35.169 1.00 15.29 114 LEU A O 1
ATOM 585 N N . PRO A 1 81 ? 31.122 25.417 37.239 1.00 13.88 115 PRO A N 1
ATOM 586 C CA . PRO A 1 81 ? 31.564 26.807 37.462 1.00 14.21 115 PRO A CA 1
ATOM 587 C C . PRO A 1 81 ? 32.586 27.292 36.449 1.00 14.37 115 PRO A C 1
ATOM 588 O O . PRO A 1 81 ? 32.619 28.492 36.139 1.00 17.02 115 PRO A O 1
ATOM 592 N N . HIS A 1 82 ? 33.423 26.385 35.948 1.00 13.39 116 HIS A N 1
ATOM 593 C CA . HIS A 1 82 ? 34.423 26.781 34.948 1.00 11.65 116 HIS A CA 1
ATOM 594 C C . HIS A 1 82 ? 33.972 26.490 33.529 1.00 12.13 116 HIS A C 1
ATOM 595 O O . HIS A 1 82 ? 34.734 26.709 32.571 1.00 13.60 116 HIS A O 1
ATOM 602 N N . LYS A 1 83 ? 32.769 25.942 33.385 1.00 12.49 117 LYS A N 1
ATOM 603 C CA . LYS A 1 83 ? 32.180 25.650 32.061 1.00 12.55 117 LYS A CA 1
ATOM 604 C C . LYS A 1 83 ? 32.991 24.629 31.271 1.00 12.79 117 LYS A C 1
ATOM 605 O O . LYS A 1 83 ? 33.025 24.647 30.023 1.00 14.27 117 LYS A O 1
ATOM 611 N N . VAL A 1 84 ? 33.625 23.721 31.995 1.00 12.23 118 VAL A N 1
ATOM 612 C CA . VAL A 1 84 ? 34.455 22.709 31.355 1.00 14.23 118 VAL A CA 1
ATOM 613 C C . VAL A 1 84 ? 33.687 21.416 31.272 1.00 14.41 118 VAL A C 1
ATOM 614 O O . VAL A 1 84 ? 33.042 20.998 32.245 1.00 15.20 118 VAL A O 1
ATOM 618 N N . PHE A 1 85 ? 33.724 20.788 30.100 1.00 13.15 119 PHE A N 1
ATOM 619 C CA . PHE A 1 85 ? 33.005 19.539 29.911 1.00 13.69 119 PHE A CA 1
ATOM 620 C C . PHE A 1 85 ? 33.904 18.557 29.171 1.00 13.74 119 PHE A C 1
ATOM 621 O O . PHE A 1 85 ? 34.581 18.935 28.201 1.00 15.96 119 PHE A O 1
ATOM 629 N N . VAL A 1 86 ? 33.890 17.309 29.614 1.00 13.77 120 VAL A N 1
ATOM 630 C CA . VAL A 1 86 ? 34.563 16.241 28.898 1.00 13.88 120 VAL A CA 1
ATOM 631 C C . VAL A 1 86 ? 33.519 15.200 28.532 1.00 13.81 120 VAL A C 1
ATOM 632 O O . VAL A 1 86 ? 32.734 14.771 29.382 1.00 16.18 120 VAL A O 1
ATOM 636 N N . GLU A 1 87 ? 33.481 14.812 27.261 1.00 15.77 121 GLU A N 1
ATOM 637 C CA . GLU A 1 87 ? 32.588 13.761 26.808 1.00 17.55 121 GLU A CA 1
ATOM 638 C C . GLU A 1 87 ? 33.430 12.711 26.110 1.00 16.89 121 GLU A C 1
ATOM 639 O O . GLU A 1 87 ? 34.233 13.047 25.238 1.00 19.69 121 GLU A O 1
ATOM 645 N N . ILE A 1 88 ? 33.244 11.446 26.465 1.00 16.82 122 ILE A N 1
ATOM 646 C CA . ILE A 1 88 ? 33.900 10.357 25.756 1.00 18.69 122 ILE A CA 1
ATOM 647 C C . ILE A 1 88 ? 32.924 9.723 24.784 1.00 20.85 122 ILE A C 1
ATOM 648 O O . ILE A 1 88 ? 31.812 9.310 25.171 1.00 23.49 122 ILE A O 1
ATOM 653 N N . LYS A 1 89 ? 33.331 9.680 23.514 1.00 22.13 123 LYS A N 1
ATOM 654 C CA . LYS A 1 89 ? 32.469 9.190 22.437 1.00 24.93 123 LYS A CA 1
ATOM 655 C C . LYS A 1 89 ? 33.110 8.001 21.737 1.00 25.14 123 LYS A C 1
ATOM 656 O O . LYS A 1 89 ? 34.318 7.968 21.533 1.00 25.77 123 LYS A O 1
ATOM 662 N N . SER A 1 90 ? 32.298 7.032 21.352 1.00 27.08 124 SER A N 1
ATOM 663 C CA . SER A 1 90 ? 32.783 5.946 20.524 1.00 29.98 124 SER A CA 1
ATOM 664 C C . SER A 1 90 ? 32.961 6.486 19.108 1.00 33.89 124 SER A C 1
ATOM 665 O O . SER A 1 90 ? 32.198 7.338 18.671 1.00 35.23 124 SER A O 1
ATOM 668 N N . THR A 1 91 ? 33.971 6.013 18.387 1.00 36.88 125 THR A N 1
ATOM 669 C CA . THR A 1 91 ? 34.100 6.389 16.981 1.00 40.57 125 THR A CA 1
ATOM 670 C C . THR A 1 91 ? 33.514 5.295 16.090 1.00 44.03 125 THR A C 1
ATOM 671 O O . THR A 1 91 ? 33.532 5.363 14.855 1.00 44.82 125 THR A O 1
ATOM 675 N N . ASP B 1 6 ? 23.291 38.968 -12.273 1.00 54.37 40 ASP B N 1
ATOM 676 C CA . ASP B 1 6 ? 23.717 39.191 -10.894 1.00 53.13 40 ASP B CA 1
ATOM 677 C C . ASP B 1 6 ? 24.804 38.204 -10.450 1.00 50.11 40 ASP B C 1
ATOM 678 O O . ASP B 1 6 ? 24.513 37.064 -10.076 1.00 51.21 40 ASP B O 1
ATOM 683 N N . GLU B 1 7 ? 26.054 38.656 -10.500 1.00 45.26 41 GLU B N 1
ATOM 684 C CA . GLU B 1 7 ? 27.178 37.877 -10.005 1.00 40.72 41 GLU B CA 1
ATOM 685 C C . GLU B 1 7 ? 27.268 38.067 -8.502 1.00 36.66 41 GLU B C 1
ATOM 686 O O . GLU B 1 7 ? 27.117 39.181 -8.007 1.00 36.72 41 GLU B O 1
ATOM 688 N N . VAL B 1 8 ? 27.515 36.985 -7.7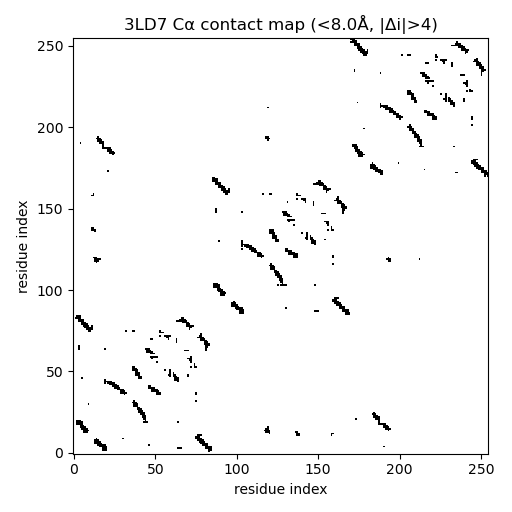75 1.00 33.24 42 VAL B N 1
ATOM 689 C CA . VAL B 1 8 ? 27.658 37.089 -6.324 1.00 30.60 42 VAL B CA 1
ATOM 690 C C . VAL B 1 8 ? 28.945 36.456 -5.825 1.00 27.73 42 VAL B C 1
ATOM 691 O O . VAL B 1 8 ? 29.518 35.584 -6.468 1.00 27.66 42 VAL B O 1
ATOM 695 N N . VAL B 1 9 ? 29.376 36.926 -4.665 1.00 25.49 43 VAL B N 1
ATOM 696 C CA A VAL B 1 9 ? 30.613 36.484 -4.042 0.48 25.54 43 VAL B CA 1
ATOM 697 C CA B VAL B 1 9 ? 30.606 36.469 -4.041 0.52 25.63 43 VAL B CA 1
ATOM 698 C C . VAL B 1 9 ? 30.341 36.160 -2.573 1.00 24.12 43 VAL B C 1
ATOM 699 O O . VAL B 1 9 ? 29.550 36.859 -1.907 1.00 24.55 43 VAL B O 1
ATOM 706 N N . ALA B 1 10 ? 30.981 35.113 -2.065 1.00 21.43 44 ALA B N 1
ATOM 707 C CA . ALA B 1 10 ? 30.870 34.777 -0.652 1.00 20.78 44 ALA B CA 1
ATOM 708 C C . ALA B 1 10 ? 32.025 35.427 0.089 1.00 21.38 44 ALA B C 1
ATOM 709 O O . ALA B 1 10 ? 33.186 35.138 -0.189 1.00 22.22 44 ALA B O 1
ATOM 711 N N . ILE B 1 11 ? 31.714 36.327 1.012 1.00 20.28 45 ILE B N 1
ATOM 712 C CA . ILE B 1 11 ? 32.741 36.946 1.833 1.00 20.51 45 ILE B CA 1
ATOM 713 C C . ILE B 1 11 ? 32.758 36.222 3.169 1.00 20.03 45 ILE B C 1
ATOM 714 O O . ILE B 1 11 ? 31.736 36.196 3.880 1.00 20.52 45 ILE B O 1
ATOM 719 N N . ILE B 1 12 ? 33.904 35.641 3.512 1.00 18.62 46 ILE B N 1
ATOM 720 C CA . ILE B 1 12 ? 34.043 34.905 4.760 1.00 19.42 46 ILE B CA 1
ATOM 721 C C . ILE B 1 12 ? 34.920 35.648 5.758 1.00 19.74 46 ILE B C 1
ATOM 722 O O . ILE B 1 12 ? 36.068 36.001 5.453 1.00 21.24 46 ILE B O 1
ATOM 727 N N . SER B 1 13 ? 34.390 35.862 6.960 1.00 20.89 47 SER B N 1
ATOM 728 C CA . SER B 1 13 ? 35.112 36.556 8.021 1.00 19.66 47 SER B CA 1
ATOM 729 C C . SER B 1 13 ? 35.281 35.661 9.245 1.00 19.14 47 SER B C 1
ATOM 730 O O . SER B 1 13 ? 34.467 34.750 9.516 1.00 19.22 47 SER B O 1
ATOM 733 N N . GLN B 1 14 ? 36.361 35.910 9.974 1.00 19.28 48 GLN B N 1
ATOM 734 C CA . GLN B 1 14 ? 36.630 35.219 11.231 1.00 18.82 48 GLN B CA 1
ATOM 735 C C . GLN B 1 14 ? 37.054 36.275 12.236 1.00 20.88 48 GLN B C 1
ATOM 736 O O . GLN B 1 14 ? 37.991 37.035 11.981 1.00 22.32 48 GLN B O 1
ATOM 742 N N . ASN B 1 15 ? 36.356 36.334 13.368 1.00 21.39 49 ASN B N 1
ATOM 743 C CA . ASN B 1 15 ? 36.600 37.349 14.387 1.00 26.10 49 ASN B CA 1
ATOM 744 C C . ASN B 1 15 ? 36.595 38.762 13.795 1.00 28.01 49 ASN B C 1
ATOM 745 O O . ASN B 1 15 ? 37.393 39.620 14.193 1.00 28.36 49 ASN B O 1
ATOM 750 N N . GLY B 1 16 ? 35.706 38.988 12.826 1.00 27.42 50 GLY B N 1
ATOM 751 C CA . GLY B 1 16 ? 35.541 40.299 12.209 1.00 28.84 50 GLY B CA 1
ATOM 752 C C . GLY B 1 16 ? 36.530 40.671 11.116 1.00 30.07 50 GLY B C 1
ATOM 753 O O . GLY B 1 16 ? 36.476 41.790 10.581 1.00 33.27 50 GLY B O 1
ATOM 754 N N . LYS B 1 17 ? 37.440 39.753 10.790 1.00 27.52 51 LYS B N 1
ATOM 755 C CA . LYS B 1 17 ? 38.432 39.971 9.735 1.00 28.47 51 LYS B CA 1
ATOM 756 C C . LYS B 1 17 ? 38.080 39.143 8.499 1.00 26.63 51 LYS B C 1
ATOM 757 O O . LYS B 1 17 ? 37.882 37.947 8.607 1.00 24.95 51 LYS B O 1
ATOM 763 N N . VAL B 1 18 ? 38.027 39.767 7.320 1.00 25.57 52 VAL B N 1
ATOM 764 C CA . VAL B 1 18 ? 37.774 39.003 6.104 1.00 23.76 52 VAL B CA 1
ATOM 765 C C . VAL B 1 18 ? 38.965 38.081 5.848 1.00 24.04 52 VAL B C 1
ATOM 766 O O . VAL B 1 18 ? 40.121 38.533 5.815 1.00 27.12 52 VAL B O 1
ATOM 770 N N . ILE B 1 19 ? 38.683 36.795 5.668 1.00 21.94 53 ILE B N 1
ATOM 771 C CA . ILE B 1 19 ? 39.744 35.817 5.424 1.00 22.15 53 ILE B CA 1
ATOM 772 C C . ILE B 1 19 ? 39.665 35.161 4.042 1.00 22.64 53 ILE B C 1
ATOM 773 O O . ILE B 1 19 ? 40.673 34.628 3.559 1.00 25.02 53 ILE B O 1
ATOM 778 N N . ARG B 1 20 ? 38.480 35.160 3.437 1.00 22.73 54 ARG B N 1
ATOM 779 C CA . ARG B 1 20 ? 38.300 34.627 2.079 1.00 23.37 54 ARG B CA 1
ATOM 780 C C . ARG B 1 20 ? 37.246 35.417 1.334 1.00 23.12 54 ARG B C 1
ATOM 781 O O . ARG B 1 20 ? 36.249 35.834 1.925 1.00 23.31 54 ARG B O 1
ATOM 789 N N . GLU B 1 21 ? 37.456 35.583 0.028 1.00 23.08 55 GLU B N 1
ATOM 790 C CA . GLU B 1 21 ? 36.438 36.089 -0.880 1.00 23.38 55 GLU B CA 1
ATOM 791 C C . GLU B 1 21 ? 36.318 35.076 -2.019 1.00 24.05 55 GLU B C 1
ATOM 792 O O . GLU B 1 21 ? 37.304 34.818 -2.738 1.00 27.03 55 GLU B O 1
ATOM 794 N N . ILE B 1 22 ? 35.128 34.473 -2.159 1.00 22.21 56 ILE B N 1
ATOM 795 C CA . ILE B 1 22 ? 34.956 33.375 -3.104 1.00 23.73 56 ILE B CA 1
ATOM 796 C C . ILE B 1 22 ? 33.862 33.669 -4.109 1.00 23.65 56 ILE B C 1
ATOM 797 O O . ILE B 1 22 ? 32.696 33.676 -3.757 1.00 23.24 56 ILE B O 1
ATOM 802 N N . PRO B 1 23 ? 34.235 33.908 -5.376 1.00 25.55 57 PRO B N 1
ATOM 803 C CA . PRO B 1 23 ? 33.187 34.151 -6.366 1.00 26.03 57 PRO B CA 1
ATOM 804 C C . PRO B 1 23 ? 32.346 32.895 -6.478 1.00 26.29 57 PRO B C 1
ATOM 805 O O . PRO B 1 23 ? 32.892 31.802 -6.607 1.00 29.04 57 PRO B O 1
ATOM 809 N N . LEU B 1 24 ? 31.030 33.027 -6.394 1.00 24.31 58 LEU B N 1
ATOM 810 C CA . LEU B 1 24 ? 30.179 31.856 -6.541 1.00 23.38 58 LEU B CA 1
ATOM 811 C C . LEU B 1 24 ? 29.699 31.696 -7.975 1.00 25.85 58 LEU B C 1
ATOM 812 O O . LEU B 1 24 ? 29.751 30.604 -8.548 1.00 27.08 58 LEU B O 1
ATOM 817 N N . THR B 1 25 ? 29.241 32.797 -8.558 1.00 27.65 59 THR B N 1
ATOM 818 C CA . THR B 1 25 ? 28.688 32.760 -9.899 1.00 29.80 59 THR B CA 1
ATOM 819 C C . THR B 1 25 ? 29.706 32.225 -10.905 1.00 32.07 59 THR B C 1
ATOM 820 O O . THR B 1 25 ? 30.832 32.729 -11.003 1.00 32.98 59 THR B O 1
ATOM 824 N N . GLY B 1 26 ? 29.311 31.179 -11.629 1.00 31.41 60 GLY B N 1
ATOM 825 C CA . GLY B 1 26 ? 30.177 30.575 -12.621 1.00 30.82 60 GLY B CA 1
ATOM 826 C C . GLY B 1 26 ? 31.105 29.489 -12.115 1.00 30.26 60 GLY B C 1
ATOM 827 O O . GLY B 1 26 ? 31.752 28.814 -12.916 1.00 29.88 60 GLY B O 1
ATOM 828 N N . HIS B 1 27 ? 31.175 29.306 -10.797 1.00 28.85 61 HIS B N 1
ATOM 829 C CA . HIS B 1 27 ? 32.036 28.272 -10.239 1.00 28.01 61 HIS B CA 1
ATOM 830 C C . HIS B 1 27 ? 31.400 26.908 -10.494 1.00 27.76 61 HIS B C 1
ATOM 831 O O . HIS B 1 27 ? 30.207 26.714 -10.232 1.00 28.90 61 HIS B O 1
ATOM 838 N N . LYS B 1 28 ? 32.172 25.961 -11.023 1.00 26.51 62 LYS B N 1
ATOM 839 C CA . LYS B 1 28 ? 31.608 24.655 -11.356 1.00 27.06 62 LYS B CA 1
ATOM 840 C C . LYS B 1 28 ? 32.164 23.521 -10.500 1.00 27.67 62 LYS B C 1
ATOM 841 O O . LYS B 1 28 ? 31.633 22.409 -10.521 1.00 29.73 62 LYS B O 1
ATOM 847 N N . GLY B 1 29 ? 33.226 23.790 -9.754 1.00 26.67 63 GLY B N 1
ATOM 848 C CA . GLY B 1 29 ? 33.896 22.747 -9.001 1.00 25.70 63 GLY B CA 1
ATOM 849 C C . GLY B 1 29 ? 33.395 22.531 -7.587 1.00 25.03 63 GLY B C 1
ATOM 850 O O . GLY B 1 29 ? 32.341 23.027 -7.190 1.00 25.02 63 GLY B O 1
ATOM 851 N N . ASN B 1 30 ? 34.155 21.744 -6.836 1.00 23.08 64 ASN B N 1
ATOM 852 C CA . ASN B 1 30 ? 33.888 21.555 -5.421 1.00 22.37 64 ASN B CA 1
ATOM 853 C C . ASN B 1 30 ? 35.154 21.871 -4.640 1.00 24.90 64 ASN B C 1
ATOM 854 O O . ASN B 1 30 ? 36.211 21.237 -4.845 1.00 27.75 64 ASN B O 1
ATOM 859 N N . GLU B 1 31 ? 35.060 22.883 -3.782 1.00 23.30 65 GLU B N 1
ATOM 860 C CA . GLU B 1 31 ? 36.186 23.299 -2.968 1.00 25.21 65 GLU B CA 1
ATOM 861 C C . GLU B 1 31 ? 35.807 23.119 -1.509 1.00 23.82 65 GLU B C 1
ATOM 862 O O . GLU B 1 31 ? 34.788 23.640 -1.060 1.00 25.65 65 GLU B O 1
ATOM 868 N N . GLN B 1 32 ? 36.608 22.349 -0.784 1.00 23.77 66 GLN B N 1
ATOM 869 C CA . GLN B 1 32 ? 36.447 22.227 0.655 1.00 22.13 66 GLN B CA 1
ATOM 870 C C . GLN B 1 32 ? 37.700 22.745 1.358 1.00 22.61 66 GLN B C 1
ATOM 871 O O . GLN B 1 32 ? 38.833 22.469 0.931 1.00 25.63 66 GLN B O 1
ATOM 877 N N . PHE B 1 33 ? 37.495 23.509 2.420 1.00 20.97 67 PHE B N 1
ATOM 878 C CA . PHE B 1 33 ? 38.599 24.054 3.160 1.00 20.21 67 PHE B CA 1
ATOM 879 C C . PHE B 1 33 ? 38.201 24.218 4.598 1.00 18.92 67 PHE B C 1
ATOM 880 O O . PHE B 1 33 ? 37.018 24.396 4.911 1.00 19.81 67 PHE B O 1
ATOM 888 N N . THR B 1 34 ? 39.192 24.169 5.478 1.00 19.45 68 THR B N 1
ATOM 889 C CA . THR B 1 34 ? 38.932 24.274 6.909 1.00 18.61 68 THR B CA 1
ATOM 890 C C . THR B 1 34 ? 39.320 25.638 7.469 1.00 18.17 68 THR B C 1
ATOM 891 O O . THR B 1 34 ? 40.443 26.115 7.265 1.00 24.09 68 THR B O 1
ATOM 895 N N . ILE B 1 35 ? 38.379 26.280 8.168 1.00 16.89 69 ILE B N 1
ATOM 896 C CA . ILE B 1 35 ? 38.695 27.483 8.915 1.00 17.26 69 ILE B CA 1
ATOM 897 C C . ILE B 1 35 ? 39.052 27.052 10.317 1.00 16.97 69 ILE B C 1
ATOM 898 O O . ILE B 1 35 ? 38.240 26.406 10.990 1.00 17.06 69 ILE B O 1
ATOM 903 N N . LYS B 1 36 ? 40.274 27.375 10.744 1.00 18.56 70 LYS B N 1
ATOM 904 C CA . LYS B 1 36 ? 40.751 26.906 12.031 1.00 21.28 70 LYS B CA 1
ATOM 905 C C . LYS B 1 36 ? 40.673 28.006 13.051 1.00 20.31 70 LYS B C 1
ATOM 906 O O . LYS B 1 36 ? 41.187 29.112 12.850 1.00 21.64 70 LYS B O 1
ATOM 912 N N . GLY B 1 37 ? 40.050 27.690 14.172 1.00 18.94 71 GLY B N 1
ATOM 913 C CA . GLY B 1 37 ? 39.909 28.658 15.233 1.00 21.67 71 GLY B CA 1
ATOM 914 C C . GLY B 1 37 ? 40.855 28.338 16.362 1.00 20.92 71 GLY B C 1
ATOM 915 O O . GLY B 1 37 ? 41.863 27.621 16.188 1.00 22.64 71 GLY B O 1
ATOM 916 N N . LYS B 1 38 ? 40.514 28.875 17.527 1.00 20.47 72 LYS B N 1
ATOM 917 C CA . LYS B 1 38 ? 41.254 28.629 18.731 1.00 20.04 72 LYS B CA 1
ATOM 918 C C . LYS B 1 38 ? 41.048 27.192 19.171 1.00 18.48 72 LYS B C 1
ATOM 919 O O . LYS B 1 38 ? 40.056 26.563 18.824 1.00 19.29 72 LYS B O 1
ATOM 925 N N . GLY B 1 39 ? 41.987 26.664 19.937 1.00 19.30 73 GLY B N 1
ATOM 926 C CA . GLY B 1 39 ? 41.814 25.317 20.454 1.00 18.08 73 GLY B CA 1
ATOM 927 C C . GLY B 1 39 ? 41.679 24.305 19.325 1.00 17.53 73 GLY B C 1
ATOM 928 O O . GLY B 1 39 ? 42.492 24.283 18.391 1.00 19.88 73 GLY B O 1
ATOM 929 N N . ALA B 1 40 ? 40.651 23.462 19.416 1.00 15.15 74 ALA B N 1
ATOM 930 C CA . ALA B 1 40 ? 40.354 22.489 18.384 1.00 15.82 74 ALA B CA 1
ATOM 931 C C . ALA B 1 40 ? 39.179 22.950 17.496 1.00 15.42 74 ALA B C 1
ATOM 932 O O . ALA B 1 40 ? 38.670 22.179 16.700 1.00 16.56 74 ALA B O 1
ATOM 934 N N . GLN B 1 41 ? 38.741 24.198 17.641 1.00 15.51 75 GLN B N 1
ATOM 935 C CA . GLN B 1 41 ? 37.591 24.696 16.881 1.00 15.24 75 GLN B CA 1
ATOM 936 C C . GLN B 1 41 ? 37.882 24.686 15.401 1.00 14.49 75 GLN B C 1
ATOM 937 O O . GLN B 1 41 ? 38.938 25.189 14.963 1.00 15.89 75 GLN B O 1
ATOM 943 N N . TYR B 1 42 ? 36.949 24.166 14.613 1.00 14.13 76 TYR B N 1
ATOM 944 C CA . TYR B 1 42 ? 37.097 24.256 13.168 1.00 13.90 76 TYR B CA 1
ATOM 945 C C . TYR B 1 42 ? 35.729 24.351 12.496 1.00 14.29 76 TYR B C 1
ATOM 946 O O . TYR B 1 42 ? 34.699 23.991 13.088 1.00 14.86 76 TYR B O 1
ATOM 955 N N . ASN B 1 43 ? 35.727 24.809 11.253 1.00 14.77 77 ASN B N 1
ATOM 956 C CA . ASN B 1 43 ? 34.560 24.727 10.398 1.00 14.66 77 ASN B CA 1
ATOM 957 C C . ASN B 1 43 ? 35.038 24.260 9.048 1.00 15.54 77 ASN B C 1
ATOM 958 O O . ASN B 1 43 ? 35.905 24.888 8.456 1.00 16.57 77 ASN B O 1
ATOM 963 N N . LEU B 1 44 ? 34.488 23.161 8.573 1.00 15.39 78 LEU B N 1
ATOM 964 C CA . LEU B 1 44 ? 34.814 22.655 7.248 1.00 16.73 78 LEU B CA 1
ATOM 965 C C . LEU B 1 44 ? 33.818 23.269 6.287 1.00 17.02 78 LEU B C 1
ATOM 966 O O . LEU B 1 44 ? 32.625 22.959 6.340 1.00 18.19 78 LEU B O 1
ATOM 979 N N . GLU B 1 46 ? 32.359 24.217 2.401 1.00 17.42 80 GLU B N 1
ATOM 980 C CA . GLU B 1 46 ? 32.241 23.568 1.115 1.00 17.77 80 GLU B CA 1
ATOM 981 C C . GLU B 1 46 ? 31.574 24.504 0.146 1.00 18.03 80 GLU B C 1
ATOM 982 O O . GLU B 1 46 ? 30.482 25.019 0.408 1.00 18.74 80 GLU B O 1
ATOM 988 N N . VAL B 1 47 ? 32.250 24.728 -0.979 1.00 19.33 81 VAL B N 1
ATOM 989 C CA . VAL B 1 47 ? 31.684 25.474 -2.071 1.00 19.87 81 VAL B CA 1
ATOM 990 C C . VAL B 1 47 ? 31.481 24.454 -3.173 1.00 20.78 81 VAL B C 1
ATOM 991 O O . VAL B 1 47 ? 32.445 23.861 -3.691 1.00 22.64 81 VAL B O 1
ATOM 995 N N . ASP B 1 48 ? 30.224 24.216 -3.515 1.00 21.35 82 ASP B N 1
ATOM 996 C CA . ASP B 1 48 ? 29.902 23.247 -4.563 1.00 22.91 82 ASP B CA 1
ATOM 997 C C . ASP B 1 48 ? 29.145 23.967 -5.648 1.00 24.45 82 ASP B C 1
ATOM 998 O O . ASP B 1 48 ? 28.028 24.408 -5.438 1.00 25.79 82 ASP B O 1
ATOM 1003 N N . GLY B 1 49 ? 29.749 24.113 -6.813 1.00 25.67 83 GLY B N 1
ATOM 1004 C CA . GLY B 1 49 ? 29.129 24.951 -7.814 1.00 25.22 83 GLY B CA 1
ATOM 1005 C C . GLY B 1 49 ? 28.923 26.358 -7.265 1.00 24.19 83 GLY B C 1
ATOM 1006 O O . GLY B 1 49 ? 29.821 26.950 -6.651 1.00 23.68 83 GLY B O 1
ATOM 1007 N N . GLU B 1 50 ? 27.721 26.888 -7.449 1.00 24.96 84 GLU B N 1
ATOM 1008 C CA . GLU B 1 50 ? 27.431 28.266 -7.060 1.00 25.50 84 GLU B CA 1
ATOM 1009 C C . GLU B 1 50 ? 26.838 28.412 -5.657 1.00 24.75 84 GLU B C 1
ATOM 1010 O O . GLU B 1 50 ? 26.214 29.428 -5.356 1.00 25.96 84 GLU B O 1
ATOM 1016 N N . ARG B 1 51 ? 27.044 27.415 -4.803 1.00 22.96 85 ARG B N 1
ATOM 1017 C CA . ARG B 1 51 ? 26.460 27.417 -3.462 1.00 23.84 85 ARG B CA 1
ATOM 1018 C C . ARG B 1 51 ? 27.562 27.204 -2.442 1.00 21.04 85 ARG B C 1
ATOM 1019 O O . ARG B 1 51 ? 28.584 26.590 -2.753 1.00 23.29 85 ARG B O 1
ATOM 1027 N N . ILE B 1 52 ? 27.359 27.681 -1.216 1.00 18.84 86 ILE B N 1
ATOM 1028 C CA . ILE B 1 52 ? 28.338 27.474 -0.164 1.00 19.20 86 ILE B CA 1
ATOM 1029 C C . ILE B 1 52 ? 27.630 27.040 1.120 1.00 19.14 86 ILE B C 1
ATOM 1030 O O . ILE B 1 52 ? 26.484 27.452 1.380 1.00 18.86 86 ILE B O 1
ATOM 1035 N N . ARG B 1 53 ? 28.285 26.187 1.908 1.00 16.98 87 ARG B N 1
ATOM 1036 C CA . ARG B 1 53 ? 27.734 25.814 3.215 1.00 16.57 87 ARG B CA 1
ATOM 1037 C C . ARG B 1 53 ? 28.846 25.515 4.189 1.00 16.08 87 ARG B C 1
ATOM 1038 O O . ARG B 1 53 ? 29.986 25.319 3.780 1.00 17.44 87 ARG B O 1
ATOM 1046 N N . ILE B 1 54 ? 28.520 25.454 5.480 1.00 15.82 88 ILE B N 1
ATOM 1047 C CA . ILE B 1 54 ? 29.400 24.769 6.419 1.00 16.34 88 ILE B CA 1
ATOM 1048 C C . ILE B 1 54 ? 29.008 23.294 6.327 1.00 16.96 88 ILE B C 1
ATOM 1049 O O . ILE B 1 54 ? 27.896 22.898 6.696 1.00 19.27 88 ILE B O 1
ATOM 1054 N N . LYS B 1 55 ? 29.909 22.475 5.797 1.00 17.29 89 LYS B N 1
ATOM 1055 C CA . LYS B 1 55 ? 29.612 21.054 5.658 1.00 17.87 89 LYS B CA 1
ATOM 1056 C C . LYS B 1 55 ? 29.580 20.345 7.018 1.00 18.73 89 LYS B C 1
ATOM 1057 O O . LYS B 1 55 ? 28.711 19.515 7.268 1.00 20.45 89 LYS B O 1
ATOM 1063 N N . GLU B 1 56 ? 30.537 20.675 7.886 1.00 19.02 90 GLU B N 1
ATOM 1064 C CA . GLU B 1 56 ? 30.690 20.004 9.166 1.00 20.66 90 GLU B CA 1
ATOM 1065 C C . GLU B 1 56 ? 31.495 20.917 10.072 1.00 18.51 90 GLU B C 1
ATOM 1066 O O . GLU B 1 56 ? 32.404 21.628 9.611 1.00 17.62 90 GLU B O 1
ATOM 1072 N N . ASP B 1 57 ? 31.167 20.932 11.361 1.00 16.95 91 ASP B N 1
ATOM 1073 C CA . ASP B 1 57 ? 32.019 21.624 12.306 1.00 15.71 91 ASP B CA 1
ATOM 1074 C C . ASP B 1 57 ? 31.799 21.038 13.685 1.00 14.44 91 ASP B C 1
ATOM 1075 O O . ASP B 1 57 ? 30.878 20.205 13.876 1.00 15.98 91 ASP B O 1
ATOM 1080 N N . ASN B 1 58 ? 32.648 21.436 14.625 1.00 13.04 92 ASN B N 1
ATOM 1081 C CA . ASN B 1 58 ? 32.496 21.004 16.012 1.00 13.68 92 ASN B CA 1
ATOM 1082 C C . ASN B 1 58 ? 31.942 22.061 16.947 1.00 14.27 92 ASN B C 1
ATOM 1083 O O . ASN B 1 58 ? 32.171 22.014 18.174 1.00 15.48 92 ASN B O 1
ATOM 1088 N N . SER B 1 59 ? 31.199 23.003 16.367 1.00 14.58 93 SER B N 1
ATOM 1089 C CA . SER B 1 59 ? 30.522 23.998 17.185 1.00 14.87 93 SER B CA 1
ATOM 1090 C C . SER B 1 59 ? 29.516 23.293 18.088 1.00 15.65 93 SER B C 1
ATOM 1091 O O . SER B 1 59 ? 28.962 22.246 17.746 1.00 17.68 93 SER B O 1
ATOM 1094 N N . PRO B 1 60 ? 29.276 23.873 19.261 1.00 16.26 94 PRO B N 1
ATOM 1095 C CA . PRO B 1 60 ? 28.353 23.208 20.171 1.00 18.35 94 PRO B CA 1
ATOM 1096 C C . PRO B 1 60 ? 26.913 23.323 19.690 1.00 18.31 94 PRO B C 1
ATOM 1097 O O . PRO B 1 60 ? 26.108 22.435 20.061 1.00 20.47 94 PRO B O 1
ATOM 1101 N N . ASP B 1 61 ? 26.593 24.356 18.899 1.00 17.65 95 ASP B N 1
ATOM 1102 C CA . ASP B 1 61 ? 25.202 24.662 18.563 1.00 17.96 95 ASP B CA 1
ATOM 1103 C C . ASP B 1 61 ? 24.779 24.200 17.156 1.00 17.35 95 ASP B C 1
ATOM 1104 O O . ASP B 1 61 ? 23.588 24.030 16.878 1.00 20.40 95 ASP B O 1
ATOM 1109 N N . GLN B 1 62 ? 25.754 23.962 16.284 1.00 16.98 96 GLN B N 1
ATOM 1110 C CA . GLN B 1 62 ? 25.453 23.531 14.915 1.00 17.05 96 GLN B CA 1
ATOM 1111 C C . GLN B 1 62 ? 24.505 24.464 14.151 1.00 17.73 96 GLN B C 1
ATOM 1112 O O . GLN B 1 62 ? 23.889 24.046 13.181 1.00 18.59 96 GLN B O 1
ATOM 1118 N N . VAL B 1 63 ? 24.394 25.722 14.570 1.00 17.10 97 VAL B N 1
ATOM 1119 C CA . VAL B 1 63 ? 23.455 26.635 13.921 1.00 17.34 97 VAL B CA 1
ATOM 1120 C C . VAL B 1 63 ? 23.847 26.909 12.465 1.00 16.33 97 VAL B C 1
ATOM 1121 O O . VAL B 1 63 ? 23.004 26.850 11.569 1.00 18.16 97 VAL B O 1
ATOM 1125 N N . GLY B 1 64 ? 25.131 27.174 12.224 1.00 17.10 98 GLY B N 1
ATOM 1126 C CA . GLY B 1 64 ? 25.564 27.443 10.871 1.00 17.60 98 GLY B CA 1
ATOM 1127 C C . GLY B 1 64 ? 25.411 26.229 9.967 1.00 18.09 98 GLY B C 1
ATOM 1128 O O . GLY B 1 64 ? 24.948 26.341 8.829 1.00 18.89 98 GLY B O 1
ATOM 1129 N N . VAL B 1 65 ? 25.772 25.055 10.472 1.00 17.92 99 VAL B N 1
ATOM 1130 C CA . VAL B 1 65 ? 25.603 23.828 9.694 1.00 18.09 99 VAL B CA 1
ATOM 1131 C C . VAL B 1 65 ? 24.130 23.638 9.321 1.00 18.70 99 VAL B C 1
ATOM 1132 O O . VAL B 1 65 ? 23.793 23.307 8.180 1.00 20.65 99 VAL B O 1
ATOM 1136 N N . LYS B 1 66 ? 23.245 23.860 10.288 1.00 19.41 100 LYS B N 1
ATO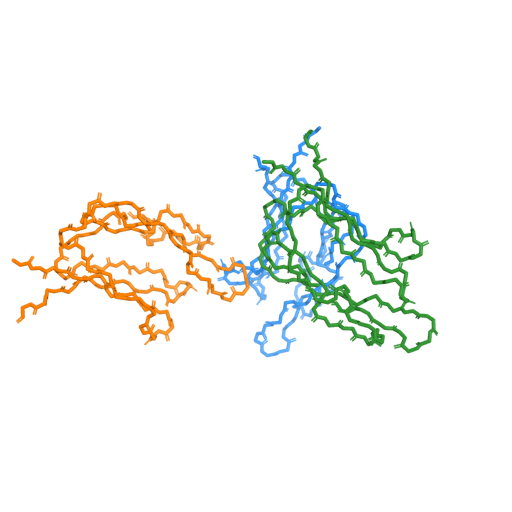M 1137 C CA . LYS B 1 66 ? 21.822 23.659 10.058 1.00 20.66 100 LYS B CA 1
ATOM 1138 C C . LYS B 1 66 ? 21.220 24.638 9.055 1.00 20.97 100 LYS B C 1
ATOM 1139 O O . LYS B 1 66 ? 20.173 24.359 8.444 1.00 23.41 100 LYS B O 1
ATOM 1153 N N . GLY B 1 68 ? 22.532 25.265 6.252 1.00 22.24 102 GLY B N 1
ATOM 1154 C CA . GLY B 1 68 ? 22.720 24.599 4.971 1.00 22.27 102 GLY B CA 1
ATOM 1155 C C . GLY B 1 68 ? 23.253 25.493 3.859 1.00 21.19 102 GLY B C 1
ATOM 1156 O O . GLY B 1 68 ? 23.999 26.436 4.103 1.00 21.95 102 GLY B O 1
ATOM 1157 N N . TRP B 1 69 ? 22.891 25.162 2.623 1.00 21.99 103 TRP B N 1
ATOM 1158 C CA . TRP B 1 69 ? 23.429 25.836 1.449 1.00 22.11 103 TRP B CA 1
ATOM 1159 C C . TRP B 1 69 ? 22.887 27.255 1.290 1.00 22.10 103 TRP B C 1
ATOM 1160 O O . TRP B 1 69 ? 21.688 27.505 1.493 1.00 23.18 103 TRP B O 1
ATOM 1171 N N . LYS B 1 70 ? 23.772 28.177 0.927 1.00 21.72 104 LYS B N 1
ATOM 1172 C CA . LYS B 1 70 ? 23.387 29.546 0.604 1.00 22.44 104 LYS B CA 1
ATOM 1173 C C . LYS B 1 70 ? 23.963 29.918 -0.763 1.00 23.41 104 LYS B C 1
ATOM 1174 O O . LYS B 1 70 ? 25.039 29.434 -1.142 1.00 22.90 104 LYS B O 1
ATOM 1180 N N . SER B 1 71 ? 23.257 30.782 -1.483 1.00 25.30 105 SER B N 1
ATOM 1181 C CA . SER B 1 71 ? 23.658 31.127 -2.843 1.00 25.50 105 SER B CA 1
ATOM 1182 C C . SER B 1 71 ? 23.211 32.498 -3.331 1.00 26.06 105 SER B C 1
ATOM 1183 O O . SER B 1 71 ? 23.703 32.961 -4.352 1.00 26.84 105 SER B O 1
ATOM 1186 N N . LYS B 1 72 ? 22.292 33.145 -2.620 1.00 27.26 106 LYS B N 1
ATOM 1187 C CA . LYS B 1 72 ? 21.730 34.412 -3.096 1.00 28.77 106 LYS B CA 1
ATOM 1188 C C . LYS B 1 72 ? 22.292 35.633 -2.364 1.00 26.49 106 LYS B C 1
ATOM 1189 O O . LYS B 1 72 ? 22.665 35.555 -1.184 1.00 26.52 106 LYS B O 1
ATOM 1195 N N . ALA B 1 73 ? 22.342 36.754 -3.075 1.00 27.88 107 ALA B N 1
ATOM 1196 C CA . ALA B 1 73 ? 22.723 38.021 -2.458 1.00 27.65 107 ALA B CA 1
ATOM 1197 C C . ALA B 1 73 ? 21.893 38.287 -1.207 1.00 27.71 107 ALA B C 1
ATOM 1198 O O . ALA B 1 73 ? 20.657 38.178 -1.238 1.00 28.41 107 ALA B O 1
ATOM 1200 N N . GLY B 1 74 ? 22.571 38.634 -0.115 1.00 26.19 108 GLY B N 1
ATOM 1201 C CA . GLY B 1 74 ? 21.902 38.891 1.146 1.00 27.28 108 GLY B CA 1
ATOM 1202 C C . GLY B 1 74 ? 21.893 37.688 2.071 1.00 26.60 108 GLY B C 1
ATOM 1203 O O . GLY B 1 74 ? 21.655 37.827 3.281 1.00 29.57 108 GLY B O 1
ATOM 1204 N N . ASP B 1 75 ? 22.171 36.501 1.521 1.00 25.03 109 ASP B N 1
ATOM 1205 C CA . ASP B 1 75 ? 22.221 35.296 2.346 1.00 24.51 109 ASP B CA 1
ATOM 1206 C C . ASP B 1 75 ? 23.401 35.398 3.306 1.00 23.18 109 ASP B C 1
ATOM 1207 O O . ASP B 1 75 ? 24.434 35.967 2.976 1.00 23.42 109 ASP B O 1
ATOM 1212 N N . THR B 1 76 ? 23.245 34.824 4.490 1.00 22.31 110 THR B N 1
ATOM 1213 C CA . THR B 1 76 ? 24.337 34.741 5.440 1.00 21.96 110 THR B CA 1
ATOM 1214 C C . THR B 1 76 ? 24.402 33.367 6.082 1.00 19.77 110 THR B C 1
ATOM 1215 O O . THR B 1 76 ? 23.420 32.610 6.082 1.00 21.11 110 THR B O 1
ATOM 1219 N N . ILE B 1 77 ? 25.579 33.029 6.600 1.00 19.22 111 ILE B N 1
ATOM 1220 C CA . ILE B 1 77 ? 25.741 31.873 7.478 1.00 17.64 111 ILE B CA 1
ATOM 1221 C C . ILE B 1 77 ? 26.521 32.364 8.686 1.00 18.13 111 ILE B C 1
ATOM 1222 O O . ILE B 1 77 ? 27.462 33.139 8.550 1.00 18.36 111 ILE B O 1
ATOM 1227 N N . VAL B 1 78 ? 26.135 31.944 9.882 1.00 17.02 112 VAL B N 1
ATOM 1228 C CA . VAL B 1 78 ? 26.903 32.351 11.048 1.00 19.64 112 VAL B CA 1
ATOM 1229 C C . VAL B 1 78 ? 27.239 31.165 11.924 1.00 18.80 112 VAL B C 1
ATOM 1230 O O . VAL B 1 78 ? 26.393 30.302 12.147 1.00 20.53 112 VAL B O 1
ATOM 1234 N N . CYS B 1 79 ? 28.474 31.122 12.413 1.00 16.49 113 CYS B N 1
ATOM 1235 C CA . CYS B 1 79 ? 28.844 30.198 13.474 1.00 16.89 113 CYS B CA 1
ATOM 1236 C C . CYS B 1 79 ? 29.381 31.057 14.600 1.00 15.45 113 CYS B C 1
ATOM 1237 O O . CYS B 1 79 ? 30.564 31.437 14.614 1.00 16.55 113 CYS B O 1
ATOM 1240 N N . LEU B 1 80 ? 28.498 31.414 15.525 1.00 15.96 114 LEU B N 1
ATOM 1241 C CA . LEU B 1 80 ? 28.837 32.409 16.534 1.00 17.25 114 LEU B CA 1
ATOM 1242 C C . LEU B 1 80 ? 29.960 31.926 17.480 1.00 16.39 114 LEU B C 1
ATOM 1243 O O . LEU B 1 80 ? 30.919 32.661 17.743 1.00 16.30 114 LEU B O 1
ATOM 1248 N N . PRO B 1 81 ? 29.879 30.669 17.958 1.00 16.38 115 PRO B N 1
ATOM 1249 C CA . PRO B 1 81 ? 30.939 30.185 18.847 1.00 17.89 115 PRO B CA 1
ATOM 1250 C C . PRO B 1 81 ? 32.342 30.277 18.245 1.00 17.32 115 PRO B C 1
ATOM 1251 O O . PRO B 1 81 ? 33.321 30.488 18.982 1.00 19.59 115 PRO B O 1
ATOM 1255 N N . HIS B 1 82 ? 32.443 30.114 16.926 1.00 14.48 116 HIS B N 1
ATOM 1256 C CA . HIS B 1 82 ? 33.745 30.137 16.273 1.00 14.44 116 HIS B CA 1
ATOM 1257 C C . HIS B 1 82 ? 34.025 31.481 15.610 1.00 14.77 116 HIS B C 1
ATOM 1258 O O . HIS B 1 82 ? 35.034 31.638 14.932 1.00 17.55 116 HIS B O 1
ATOM 1265 N N . LYS B 1 83 ? 33.120 32.437 15.814 1.00 14.29 117 LYS B N 1
ATOM 1266 C CA . LYS B 1 83 ? 33.251 33.788 15.280 1.00 15.46 117 LYS B CA 1
ATOM 1267 C C . LYS B 1 83 ? 33.383 33.824 13.758 1.00 15.04 117 LYS B C 1
ATOM 1268 O O . LYS B 1 83 ? 34.056 34.704 13.205 1.00 17.87 117 LYS B O 1
ATOM 1274 N N . VAL B 1 84 ? 32.701 32.902 13.082 1.00 15.28 118 VAL B N 1
ATOM 1275 C CA . VAL B 1 84 ? 32.738 32.836 11.617 1.00 15.68 118 VAL B CA 1
ATOM 1276 C C . VAL B 1 84 ? 31.449 33.383 11.030 1.00 17.26 118 VAL B C 1
ATOM 1277 O O . VAL B 1 84 ? 30.338 33.078 11.505 1.00 18.35 118 VAL B O 1
ATOM 1281 N N . PHE B 1 85 ? 31.586 34.216 10.003 1.00 17.62 119 PHE B N 1
ATOM 1282 C CA . PHE B 1 85 ? 30.436 34.851 9.394 1.00 17.92 119 PHE B CA 1
ATOM 1283 C C . PHE B 1 85 ? 30.632 34.807 7.894 1.00 18.25 119 PHE B C 1
ATOM 1284 O O . PHE B 1 85 ? 31.708 35.129 7.389 1.00 20.37 119 PHE B O 1
ATOM 1292 N N . VAL B 1 86 ? 29.620 34.333 7.184 1.00 18.67 120 VAL B N 1
ATOM 1293 C CA . VAL B 1 86 ? 29.641 34.313 5.727 1.00 17.86 120 VAL B CA 1
ATOM 1294 C C . VAL B 1 86 ? 28.544 35.228 5.221 1.00 19.68 120 VAL B C 1
ATOM 1295 O O . VAL B 1 86 ? 27.401 35.116 5.645 1.00 20.89 120 VAL B O 1
ATOM 1299 N N . GLU B 1 87 ? 28.881 36.133 4.305 1.00 20.38 121 GLU B N 1
ATOM 1300 C CA . GLU B 1 87 ? 27.871 36.982 3.700 1.00 22.23 121 GLU B CA 1
ATOM 1301 C C . GLU B 1 87 ? 28.007 36.896 2.185 1.00 21.61 121 GLU B C 1
ATOM 1302 O O . GLU B 1 87 ? 29.115 36.997 1.658 1.00 22.70 121 GLU B O 1
ATOM 1308 N N . ILE B 1 88 ? 26.904 36.632 1.499 1.00 21.27 122 ILE B N 1
ATOM 1309 C CA . ILE B 1 88 ? 26.914 36.599 0.045 1.00 23.08 122 ILE B CA 1
ATOM 1310 C C . ILE B 1 88 ? 26.504 37.968 -0.462 1.00 25.01 122 ILE B C 1
ATOM 1311 O O . ILE B 1 88 ? 25.451 38.502 -0.076 1.00 26.74 122 ILE B O 1
ATOM 1316 N N . LYS B 1 89 ? 27.346 38.545 -1.320 1.00 25.90 123 LYS B N 1
ATOM 1317 C CA . LYS B 1 89 ? 27.138 39.902 -1.790 1.00 31.00 123 LYS B CA 1
ATOM 1318 C C . LYS B 1 89 ? 27.080 39.943 -3.307 1.00 33.91 123 LYS B C 1
ATOM 1319 O O . LYS B 1 89 ? 27.792 39.204 -3.986 1.00 32.57 123 LYS B O 1
ATOM 1325 N N . SER B 1 90 ? 26.224 40.816 -3.826 1.00 38.92 124 SER B N 1
ATOM 1326 C CA . SER B 1 90 ? 26.134 41.050 -5.258 1.00 45.85 124 SER B CA 1
ATOM 1327 C C . SER B 1 90 ? 27.184 42.082 -5.635 1.00 52.71 124 SER B C 1
ATOM 1328 O O . SER B 1 90 ? 27.272 43.139 -5.014 1.00 52.77 124 SER B O 1
ATOM 1330 N N . THR B 1 91 ? 27.986 41.773 -6.647 1.00 59.08 125 THR B N 1
ATOM 1331 C CA . THR B 1 91 ? 29.027 42.692 -7.088 1.00 65.75 125 THR B CA 1
ATOM 1332 C C . THR B 1 91 ? 28.448 43.954 -7.737 1.00 72.41 125 THR B C 1
ATOM 1333 O O . THR B 1 91 ? 29.189 44.872 -8.087 1.00 73.33 125 THR B O 1
ATOM 1337 N N . GLN B 1 92 ? 27.126 43.995 -7.889 1.00 77.50 126 GLN B N 1
ATOM 1338 C CA . GLN B 1 92 ? 26.438 45.151 -8.469 1.00 82.06 126 GLN B CA 1
ATOM 1339 C C . GLN B 1 92 ? 26.918 46.471 -7.863 1.00 83.78 126 GLN B C 1
ATOM 1340 O O . GLN B 1 92 ? 27.087 47.468 -8.569 1.00 84.10 126 GLN B O 1
ATOM 1346 N N . ASP C 1 6 ? 43.514 5.490 6.567 1.00 38.82 40 ASP C N 1
ATOM 1347 C CA . ASP C 1 6 ? 44.373 4.829 7.547 1.00 37.03 40 ASP C CA 1
ATOM 1348 C C . ASP C 1 6 ? 44.167 5.411 8.949 1.00 34.56 40 ASP C C 1
ATOM 1349 O O . ASP C 1 6 ? 43.718 6.538 9.112 1.00 36.49 40 ASP C O 1
ATOM 1354 N N . GLU C 1 7 ? 44.480 4.611 9.956 1.00 31.60 41 GLU C N 1
ATOM 1355 C CA . GLU C 1 7 ? 44.512 5.069 11.337 1.00 30.71 41 GLU C CA 1
ATOM 1356 C C . GLU C 1 7 ? 45.919 4.834 11.857 1.00 26.61 41 GLU C C 1
ATOM 1357 O O . GLU C 1 7 ? 46.448 3.715 11.757 1.00 27.01 41 GLU C O 1
ATOM 1363 N N . VAL C 1 8 ? 46.530 5.879 12.400 1.00 23.32 42 VAL C N 1
ATOM 1364 C CA . VAL C 1 8 ? 47.939 5.793 12.781 1.00 21.65 42 VAL C CA 1
ATOM 1365 C C . VAL C 1 8 ? 48.232 6.282 14.198 1.00 20.02 42 VAL C C 1
ATOM 1366 O O . VAL C 1 8 ? 47.455 7.042 14.792 1.00 21.27 42 VAL C O 1
ATOM 1370 N N . VAL C 1 9 ? 49.364 5.820 14.729 1.00 20.40 43 VAL C N 1
ATOM 1371 C CA . VAL C 1 9 ? 49.838 6.181 16.061 1.00 18.69 43 VAL C CA 1
ATOM 1372 C C . VAL C 1 9 ? 51.295 6.670 15.950 1.00 18.85 43 VAL C C 1
ATOM 1373 O O . VAL C 1 9 ? 52.105 6.090 15.227 1.00 21.23 43 VAL C O 1
ATOM 1377 N N . ALA C 1 10 ? 51.624 7.747 16.658 1.00 17.21 44 ALA C N 1
ATOM 1378 C CA . ALA C 1 10 ? 52.997 8.220 16.725 1.00 17.44 44 ALA C CA 1
ATOM 1379 C C . ALA C 1 10 ? 53.661 7.661 17.980 1.00 17.14 44 ALA C C 1
ATOM 1380 O O . ALA C 1 10 ? 53.168 7.862 19.093 1.00 18.32 44 ALA C O 1
ATOM 1382 N N . ILE C 1 11 ? 54.796 6.986 17.807 1.00 16.20 45 ILE C N 1
ATOM 1383 C CA . ILE C 1 11 ? 55.536 6.466 18.946 1.00 14.90 45 ILE C CA 1
ATOM 1384 C C . ILE C 1 11 ? 56.767 7.330 19.113 1.00 14.20 45 ILE C C 1
ATOM 1385 O O . ILE C 1 11 ? 57.581 7.451 18.191 1.00 15.61 45 ILE C O 1
ATOM 1390 N N . ILE C 1 12 ? 56.880 7.976 20.264 1.00 14.32 46 ILE C N 1
ATOM 1391 C CA . ILE C 1 12 ? 57.967 8.902 20.524 1.00 14.36 46 ILE C CA 1
ATOM 1392 C C . ILE C 1 12 ? 58.845 8.342 21.615 1.00 15.45 46 ILE C C 1
ATOM 1393 O O . ILE C 1 12 ? 58.363 8.050 22.716 1.00 15.84 46 ILE C O 1
ATOM 1398 N N . SER C 1 13 ? 60.124 8.164 21.310 1.00 16.37 47 SER C N 1
ATOM 1399 C CA . SER C 1 13 ? 61.049 7.542 22.255 1.00 16.22 47 SER C CA 1
ATOM 1400 C C . SER C 1 13 ? 62.329 8.360 22.455 1.00 15.79 47 SER C C 1
ATOM 1401 O O . SER C 1 13 ? 62.695 9.206 21.622 1.00 16.23 47 SER C O 1
ATOM 1404 N N . GLN C 1 14 ? 63.002 8.084 23.567 1.00 14.99 48 GLN C N 1
ATOM 1405 C CA . GLN C 1 14 ? 64.290 8.685 23.898 1.00 15.80 48 GLN C CA 1
ATOM 1406 C C . GLN C 1 14 ? 65.191 7.552 24.344 1.00 18.54 48 GLN C C 1
ATOM 1407 O O . GLN C 1 14 ? 64.890 6.828 25.295 1.00 19.08 48 GLN C O 1
ATOM 1413 N N . ASN C 1 15 ? 66.284 7.374 23.605 1.00 19.52 49 ASN C N 1
ATOM 1414 C CA . ASN C 1 15 ? 67.178 6.229 23.773 1.00 23.93 49 ASN C CA 1
ATOM 1415 C C . ASN C 1 15 ? 66.418 4.904 23.736 1.00 23.42 49 ASN C C 1
ATOM 1416 O O . ASN C 1 15 ? 66.731 3.967 24.488 1.00 26.56 49 ASN C O 1
ATOM 1421 N N . GLY C 1 16 ? 65.420 4.848 22.856 1.00 20.75 50 GLY C N 1
ATOM 1422 C CA . GLY C 1 16 ? 64.596 3.667 22.640 1.00 20.57 50 GLY C CA 1
ATOM 1423 C C . GLY C 1 16 ? 63.502 3.435 23.653 1.00 20.92 50 GLY C C 1
ATOM 1424 O O . GLY C 1 16 ? 62.633 2.582 23.453 1.00 22.56 50 GLY C O 1
ATOM 1425 N N . LYS C 1 17 ? 63.522 4.201 24.732 1.00 18.54 51 LYS C N 1
ATOM 1426 C CA . LYS C 1 17 ? 62.475 4.078 25.741 1.00 17.85 51 LYS C CA 1
ATOM 1427 C C . LYS C 1 17 ? 61.296 4.960 25.369 1.00 17.25 51 LYS C C 1
ATOM 1428 O O . LYS C 1 17 ? 61.453 6.161 25.101 1.00 18.27 51 LYS C O 1
ATOM 1434 N N . VAL C 1 18 ? 60.117 4.361 25.320 1.00 15.03 52 VAL C N 1
ATOM 1435 C CA . 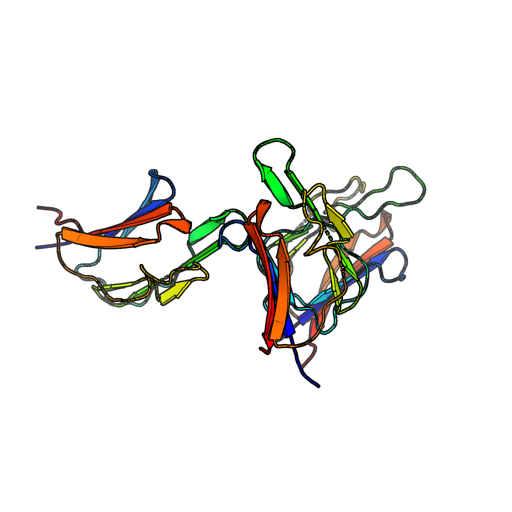VAL C 1 18 ? 58.944 5.105 24.845 1.00 16.42 52 VAL C CA 1
ATOM 1436 C C . VAL C 1 18 ? 58.457 6.142 25.847 1.00 15.31 52 VAL C C 1
ATOM 1437 O O . VAL C 1 18 ? 58.223 5.823 27.012 1.00 17.03 52 VAL C O 1
ATOM 1441 N N . ILE C 1 19 ? 58.293 7.377 25.371 1.00 15.83 53 ILE C N 1
ATOM 1442 C CA A ILE C 1 19 ? 57.825 8.485 26.194 0.53 16.66 53 ILE C CA 1
ATOM 1443 C CA B ILE C 1 19 ? 57.827 8.488 26.193 0.47 16.73 53 ILE C CA 1
ATOM 1444 C C . ILE C 1 19 ? 56.327 8.648 26.029 1.00 16.26 53 ILE C C 1
ATOM 1445 O O . ILE C 1 19 ? 55.595 8.805 27.012 1.00 16.76 53 ILE C O 1
ATOM 1454 N N . ARG C 1 20 ? 55.861 8.621 24.782 1.00 15.80 54 ARG C N 1
ATOM 1455 C CA . ARG C 1 20 ? 54.410 8.682 24.513 1.00 15.44 54 ARG C CA 1
ATOM 1456 C C . ARG C 1 20 ? 54.085 7.789 23.333 1.00 16.07 54 ARG C C 1
ATOM 1457 O O . ARG C 1 20 ? 54.903 7.638 22.433 1.00 16.35 54 ARG C O 1
ATOM 1465 N N . GLU C 1 21 ? 52.896 7.191 23.338 1.00 15.17 55 GLU C N 1
ATOM 1466 C CA . GLU C 1 21 ? 52.317 6.651 22.127 1.00 14.80 55 GLU C CA 1
ATOM 1467 C C . GLU C 1 21 ? 51.036 7.435 21.914 1.00 14.75 55 GLU C C 1
ATOM 1468 O O . GLU C 1 21 ? 50.140 7.429 22.776 1.00 17.99 55 GLU C O 1
ATOM 1474 N N . ILE C 1 22 ? 50.968 8.157 20.790 1.00 15.81 56 ILE C N 1
ATOM 1475 C CA . ILE C 1 22 ? 49.904 9.133 20.548 1.00 16.01 56 ILE C CA 1
ATOM 1476 C C . ILE C 1 22 ? 49.095 8.782 19.303 1.00 16.23 56 ILE C C 1
ATOM 1477 O O . ILE C 1 22 ? 49.555 8.964 18.176 1.00 17.04 56 ILE C O 1
ATOM 1482 N N . PRO C 1 23 ? 47.876 8.277 19.496 1.00 16.51 57 PRO C N 1
ATOM 1483 C CA . PRO C 1 23 ? 47.002 8.057 18.338 1.00 17.89 57 PRO C CA 1
ATOM 1484 C C . PRO C 1 23 ? 46.694 9.401 17.670 1.00 18.33 57 PRO C C 1
ATOM 1485 O O . PRO C 1 23 ? 46.168 10.302 18.308 1.00 19.90 57 PRO C O 1
ATOM 1489 N N . LEU C 1 24 ? 47.029 9.541 16.391 1.00 16.88 58 LEU C N 1
ATOM 1490 C CA . LEU C 1 24 ? 46.892 10.825 15.730 1.00 17.56 58 LEU C CA 1
ATOM 1491 C C . LEU C 1 24 ? 45.558 10.995 15.040 1.00 16.89 58 LEU C C 1
ATOM 1492 O O . LEU C 1 24 ? 45.073 12.109 14.904 1.00 17.88 58 LEU C O 1
ATOM 1497 N N . THR C 1 25 ? 44.977 9.888 14.607 1.00 19.50 59 THR C N 1
ATOM 1498 C CA . THR C 1 25 ? 43.793 9.952 13.776 1.00 20.43 59 THR C CA 1
ATOM 1499 C C . THR C 1 25 ? 42.603 10.305 14.638 1.00 21.66 59 THR C C 1
ATOM 1500 O O . THR C 1 25 ? 42.257 9.575 15.564 1.00 23.55 59 THR C O 1
ATOM 1504 N N . GLY C 1 26 ? 41.986 11.444 14.340 1.00 20.10 60 GLY C N 1
ATOM 1505 C CA . GLY C 1 26 ? 40.931 11.968 15.178 1.00 21.01 60 GLY C CA 1
ATOM 1506 C C . GLY C 1 26 ? 41.433 12.986 16.183 1.00 20.08 60 GLY C C 1
ATOM 1507 O O . GLY C 1 26 ? 40.638 13.611 16.889 1.00 18.98 60 GLY C O 1
ATOM 1508 N N . HIS C 1 27 ? 42.747 13.163 16.280 1.00 16.99 61 HIS C N 1
ATOM 1509 C CA . HIS C 1 27 ? 43.261 14.182 17.209 1.00 16.64 61 HIS C CA 1
ATOM 1510 C C . HIS C 1 27 ? 43.003 15.597 16.691 1.00 16.13 61 HIS C C 1
ATOM 1511 O O . HIS C 1 27 ? 43.253 15.898 15.512 1.00 18.57 61 HIS C O 1
ATOM 1518 N N . LYS C 1 28 ? 42.477 16.463 17.561 1.00 15.91 62 LYS C N 1
ATOM 1519 C CA . LYS C 1 28 ? 42.282 17.857 17.181 1.00 17.17 62 LYS C CA 1
ATOM 1520 C C . LYS C 1 28 ? 42.769 18.773 18.282 1.00 16.34 62 LYS C C 1
ATOM 1521 O O . LYS C 1 28 ? 42.637 18.451 19.468 1.00 16.00 62 LYS C O 1
ATOM 1527 N N . GLY C 1 29 ? 43.312 19.926 17.885 1.00 15.29 63 GLY C N 1
ATOM 1528 C CA . GLY C 1 29 ? 43.863 20.866 18.839 1.00 16.17 63 GLY C CA 1
ATOM 1529 C C . GLY C 1 29 ? 45.378 20.727 18.886 1.00 14.47 63 GLY C C 1
ATOM 1530 O O . GLY C 1 29 ? 45.989 20.034 18.044 1.00 17.06 63 GLY C O 1
ATOM 1531 N N . ASN C 1 30 ? 45.984 21.387 19.869 1.00 15.84 64 ASN C N 1
ATOM 1532 C CA . ASN C 1 30 ? 47.435 21.482 19.957 1.00 15.66 64 ASN C CA 1
ATOM 1533 C C . ASN C 1 30 ? 47.941 20.984 21.290 1.00 16.49 64 ASN C C 1
ATOM 1534 O O . ASN C 1 30 ? 47.387 21.320 22.337 1.00 18.55 64 ASN C O 1
ATOM 1539 N N . GLU C 1 31 ? 48.994 20.171 21.246 1.00 17.07 65 GLU C N 1
ATOM 1540 C CA . GLU C 1 31 ? 49.652 19.707 22.455 1.00 19.26 65 GLU C CA 1
ATOM 1541 C C . GLU C 1 31 ? 51.159 19.839 22.293 1.00 18.02 65 GLU C C 1
ATOM 1542 O O . GLU C 1 31 ? 51.697 19.533 21.227 1.00 18.90 65 GLU C O 1
ATOM 1548 N N . GLN C 1 32 ? 51.836 20.317 23.325 1.00 19.67 66 GLN C N 1
ATOM 1549 C CA . GLN C 1 32 ? 53.283 20.402 23.310 1.00 19.86 66 GLN C CA 1
ATOM 1550 C C . GLN C 1 32 ? 53.833 19.774 24.568 1.00 20.76 66 GLN C C 1
ATOM 1551 O O . GLN C 1 32 ? 53.280 19.943 25.654 1.00 24.43 66 GLN C O 1
ATOM 1557 N N . PHE C 1 33 ? 54.909 19.021 24.416 1.00 19.71 67 PHE C N 1
ATOM 1558 C CA . PHE C 1 33 ? 55.572 18.451 25.574 1.00 19.66 67 PHE C CA 1
ATOM 1559 C C . PHE C 1 33 ? 57.074 18.449 25.327 1.00 20.33 67 PHE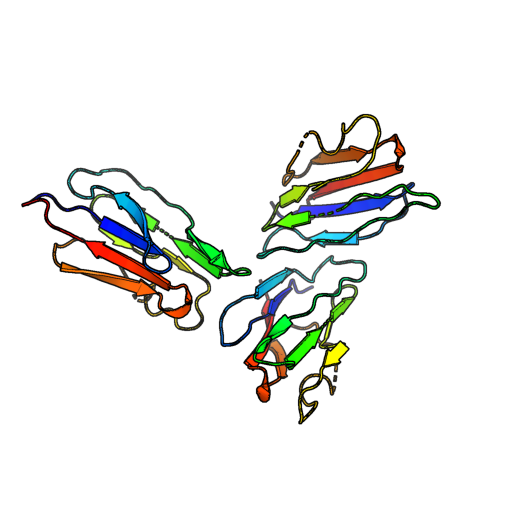 C C 1
ATOM 1560 O O . PHE C 1 33 ? 57.521 18.355 24.177 1.00 20.40 67 PHE C O 1
ATOM 1568 N N . THR C 1 34 ? 57.839 18.556 26.399 1.00 21.93 68 THR C N 1
ATOM 1569 C CA . THR C 1 34 ? 59.289 18.620 26.281 1.00 23.37 68 THR C CA 1
ATOM 1570 C C . THR C 1 34 ? 59.949 17.329 26.738 1.00 24.01 68 THR C C 1
ATOM 1571 O O . THR C 1 34 ? 59.606 16.784 27.793 1.00 25.44 68 THR C O 1
ATOM 1575 N N . ILE C 1 35 ? 60.881 16.829 25.925 1.00 23.49 69 ILE C N 1
ATOM 1576 C CA . ILE C 1 35 ? 61.717 15.697 26.303 1.00 23.71 69 ILE C CA 1
ATOM 1577 C C . ILE C 1 35 ? 63.070 16.242 26.717 1.00 26.11 69 ILE C C 1
ATOM 1578 O O . ILE C 1 35 ? 63.741 16.888 25.920 1.00 26.17 69 ILE C O 1
ATOM 1583 N N . LYS C 1 36 ? 63.471 15.994 27.960 1.00 28.16 70 LYS C N 1
ATOM 1584 C CA . LYS C 1 36 ? 64.761 16.490 28.428 1.00 33.15 70 LYS C CA 1
ATOM 1585 C C . LYS C 1 36 ? 65.813 15.392 28.541 1.00 34.86 70 LYS C C 1
ATOM 1586 O O . LYS C 1 36 ? 65.528 14.283 28.996 1.00 34.88 70 LYS C O 1
ATOM 1592 N N . GLY C 1 37 ? 67.034 15.715 28.126 1.00 37.33 71 GLY C N 1
ATOM 1593 C CA . GLY C 1 37 ? 68.166 14.829 28.338 1.00 41.19 71 GLY C CA 1
ATOM 1594 C C . GLY C 1 37 ? 68.685 14.983 29.761 1.00 45.57 71 GLY C C 1
ATOM 1595 O O . GLY C 1 37 ? 68.014 15.578 30.609 1.00 46.73 71 GLY C O 1
ATOM 1596 N N . LYS C 1 38 ? 69.874 14.448 30.031 1.00 48.22 72 LYS C N 1
ATOM 1597 C CA . LYS C 1 38 ? 70.471 14.554 31.361 1.00 49.84 72 LYS C CA 1
ATOM 1598 C C . LYS C 1 38 ? 71.265 15.852 31.539 1.00 50.81 72 LYS C C 1
ATOM 1599 O O . LYS C 1 38 ? 71.538 16.271 32.669 1.00 52.62 72 LYS C O 1
ATOM 1601 N N . GLY C 1 39 ? 71.635 16.479 30.424 1.00 49.14 73 GLY C N 1
ATOM 1602 C CA . GLY C 1 39 ? 72.344 17.750 30.441 1.00 47.23 73 GLY C CA 1
ATOM 1603 C C . 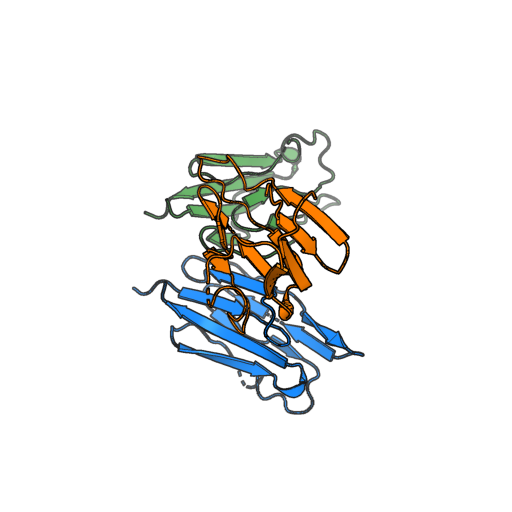GLY C 1 39 ? 71.441 18.920 30.085 1.00 45.44 73 GLY C C 1
ATOM 1604 O O . GLY C 1 39 ? 70.385 19.097 30.688 1.00 46.07 73 GLY C O 1
ATOM 1605 N N . ALA C 1 40 ? 71.850 19.720 29.103 1.00 43.41 74 ALA C N 1
ATOM 1606 C CA . ALA C 1 40 ? 71.018 20.826 28.633 1.00 42.70 74 ALA C CA 1
ATOM 1607 C C . ALA C 1 40 ? 70.174 20.432 27.415 1.00 41.25 74 ALA C C 1
ATOM 1608 O O . ALA C 1 40 ? 69.485 21.278 26.837 1.00 41.78 74 ALA C O 1
ATOM 1610 N N . GLN C 1 41 ? 70.228 19.161 27.025 1.00 39.52 75 GLN C N 1
ATOM 1611 C CA . GLN C 1 41 ? 69.537 18.728 25.813 1.00 37.99 75 GLN C CA 1
ATOM 1612 C C . GLN C 1 41 ? 68.034 18.806 25.989 1.00 33.67 75 GLN C C 1
ATOM 1613 O O . GLN C 1 41 ? 67.504 18.369 27.006 1.00 34.45 75 GLN C O 1
ATOM 1619 N N . TYR C 1 42 ? 67.344 19.361 25.000 1.00 30.13 76 TYR C N 1
ATOM 1620 C CA . TYR C 1 42 ? 65.886 19.258 24.997 1.00 27.91 76 TYR C CA 1
ATOM 1621 C C . TYR C 1 42 ? 65.325 19.182 23.597 1.00 26.38 76 TYR C C 1
ATOM 1622 O O . TYR C 1 42 ? 65.964 19.591 22.631 1.00 26.85 76 TYR C O 1
ATOM 1631 N N . ASN C 1 43 ? 64.106 18.660 23.514 1.00 22.82 77 ASN C N 1
ATOM 1632 C CA . ASN C 1 43 ? 63.333 18.664 22.288 1.00 21.79 77 ASN C CA 1
ATOM 1633 C C . ASN C 1 43 ? 61.916 19.005 22.667 1.00 22.61 77 ASN C C 1
ATOM 1634 O O . ASN C 1 43 ? 61.275 18.268 23.433 1.00 23.05 77 ASN C O 1
ATOM 1639 N N . LEU C 1 44 ? 61.420 20.103 22.116 1.00 22.10 78 LEU C N 1
ATOM 1640 C CA . LEU C 1 44 ? 60.019 20.480 22.290 1.00 20.80 78 LEU C CA 1
ATOM 1641 C C . LEU C 1 44 ? 59.184 19.813 21.190 1.00 20.20 78 LEU C C 1
ATOM 1642 O O . LEU C 1 44 ? 59.309 20.158 20.003 1.00 20.97 78 LEU C O 1
ATOM 1655 N N . GLU C 1 46 ? 55.574 18.751 19.326 1.00 17.35 80 GLU C N 1
ATOM 1656 C CA . GLU C 1 46 ? 54.273 19.339 19.094 1.00 17.04 80 GLU C CA 1
ATOM 1657 C C . GLU C 1 46 ? 53.389 18.453 18.243 1.00 16.01 80 GLU C C 1
ATOM 1658 O O . GLU C 1 46 ? 53.811 17.931 17.215 1.00 16.00 80 GLU C O 1
ATOM 1664 N N . VAL C 1 47 ? 52.158 18.267 18.699 1.00 15.76 81 VAL C N 1
ATOM 1665 C CA . VAL C 1 47 ? 51.152 17.611 17.917 1.00 16.49 81 VAL C CA 1
ATOM 1666 C C . VAL C 1 47 ? 50.098 18.663 17.655 1.00 17.11 81 VAL C C 1
ATOM 1667 O O . VAL C 1 47 ? 49.622 19.345 18.575 1.00 17.65 81 VAL C O 1
ATOM 1671 N N . ASP C 1 48 ? 49.787 18.862 16.381 1.00 16.66 82 ASP C N 1
ATOM 1672 C CA . ASP C 1 48 ? 48.738 19.790 16.014 1.00 17.43 82 ASP C CA 1
ATOM 1673 C C . ASP C 1 48 ? 47.842 19.082 15.026 1.00 17.37 82 ASP C C 1
ATOM 1674 O O . ASP C 1 48 ? 48.304 18.662 13.954 1.00 18.59 82 ASP C O 1
ATOM 1679 N N . GLY C 1 49 ? 46.570 18.919 15.379 1.00 16.85 83 GLY C N 1
ATOM 1680 C CA . GLY C 1 49 ? 45.714 18.088 14.563 1.00 16.02 83 GLY C CA 1
ATOM 1681 C C . GLY C 1 49 ? 46.268 16.681 14.494 1.00 15.73 83 GLY C C 1
ATOM 1682 O O . GLY C 1 49 ? 46.659 16.100 15.524 1.00 16.99 83 GLY C O 1
ATOM 1683 N N . GLU C 1 50 ? 46.362 16.137 13.280 1.00 18.57 84 GLU C N 1
ATOM 1684 C CA . GLU C 1 50 ? 46.817 14.762 13.115 1.00 18.29 84 GLU C CA 1
ATOM 1685 C C . GLU C 1 50 ? 48.292 14.696 12.728 1.00 17.88 84 GLU C C 1
ATOM 1686 O O . GLU C 1 50 ? 48.767 13.672 12.244 1.00 19.07 84 GLU C O 1
ATOM 1692 N N . ARG C 1 51 ? 49.036 15.772 12.995 1.00 18.76 85 ARG C N 1
ATOM 1693 C CA . ARG C 1 51 ? 50.448 15.824 12.611 1.00 19.71 85 ARG C CA 1
ATOM 1694 C C . ARG C 1 51 ? 51.372 16.078 13.805 1.00 18.43 85 ARG C C 1
ATOM 1695 O O . ARG C 1 51 ? 50.968 16.662 14.811 1.00 18.48 85 ARG C O 1
ATOM 1703 N N . ILE C 1 52 ? 52.618 15.636 13.688 1.00 18.63 86 ILE C N 1
ATOM 1704 C CA . ILE C 1 52 ? 53.580 15.787 14.772 1.00 16.43 86 ILE C CA 1
ATOM 1705 C C . ILE C 1 52 ? 54.902 16.321 14.225 1.00 18.14 86 ILE C C 1
ATOM 1706 O O . ILE C 1 52 ? 55.273 16.026 13.072 1.00 18.30 86 ILE C O 1
ATOM 1711 N N . ARG C 1 53 ? 55.602 17.108 15.030 1.00 16.88 87 ARG C N 1
ATOM 1712 C CA . ARG C 1 53 ? 56.932 17.585 14.644 1.00 17.48 87 ARG C CA 1
ATOM 1713 C C . ARG C 1 53 ? 57.764 17.806 15.871 1.00 18.20 87 ARG C C 1
ATOM 1714 O O . ARG C 1 53 ? 57.236 17.820 16.994 1.00 19.07 87 ARG C O 1
ATOM 1722 N N . ILE C 1 54 ? 59.076 17.955 15.674 1.00 19.31 88 ILE C N 1
ATOM 1723 C CA . ILE C 1 54 ? 59.870 18.597 16.703 1.00 19.26 88 ILE C CA 1
ATOM 1724 C C . ILE C 1 54 ? 59.720 20.096 16.424 1.00 21.59 88 ILE C C 1
ATOM 1725 O O . ILE C 1 54 ? 60.155 20.584 15.375 1.00 23.74 88 ILE C O 1
ATOM 1730 N N . LYS C 1 55 ? 59.065 20.825 17.326 1.00 21.10 89 LYS C N 1
ATOM 1731 C CA . LYS C 1 55 ? 58.844 22.245 17.106 1.00 23.06 89 LYS C CA 1
ATOM 1732 C C . LYS C 1 55 ? 60.167 23.000 17.173 1.00 25.60 89 LYS C C 1
ATOM 1733 O O . LYS C 1 55 ? 60.454 23.890 16.349 1.00 27.09 89 LYS C O 1
ATOM 1739 N N . GLU C 1 56 ? 60.980 22.638 18.159 1.00 27.12 90 GLU C N 1
ATOM 1740 C CA . GLU C 1 56 ? 62.287 23.254 18.321 1.00 29.24 90 GLU C CA 1
ATOM 1741 C C . GLU C 1 56 ? 63.146 22.407 19.235 1.00 27.92 90 GLU C C 1
ATOM 1742 O O . GLU C 1 56 ? 62.632 21.688 20.094 1.00 26.14 90 GLU C O 1
ATOM 1748 N N . ASP C 1 57 ? 64.458 22.480 19.035 1.00 28.12 91 ASP C N 1
ATOM 1749 C CA . ASP C 1 57 ? 65.393 21.823 19.942 1.00 27.25 91 ASP C CA 1
ATOM 1750 C C . ASP C 1 57 ? 66.765 22.478 19.864 1.00 28.99 91 ASP C C 1
ATOM 1751 O O . ASP C 1 57 ? 66.981 23.369 19.038 1.00 30.67 91 ASP C O 1
ATOM 1756 N N . ASN C 1 58 ? 67.672 22.069 20.744 1.00 28.99 92 ASN C N 1
ATOM 1757 C CA . ASN C 1 58 ? 69.009 22.641 20.739 1.00 29.89 92 ASN C CA 1
ATOM 1758 C C . ASN C 1 58 ? 70.049 21.665 20.223 1.00 29.91 92 ASN C C 1
ATOM 1759 O O . ASN C 1 58 ? 71.227 21.735 20.601 1.00 32.10 92 ASN C O 1
ATOM 1764 N N . SER C 1 59 ? 69.621 20.758 19.346 1.00 29.74 93 SER C N 1
ATOM 1765 C CA . SER C 1 59 ? 70.560 19.835 18.711 1.00 30.28 93 SER C CA 1
ATOM 1766 C C . SER C 1 59 ? 71.487 20.636 17.800 1.00 32.12 93 SER C C 1
ATOM 1767 O O . SER C 1 59 ? 71.090 21.661 17.242 1.00 32.85 93 SER C O 1
ATOM 1770 N N . PRO C 1 60 ? 72.733 20.178 17.649 1.00 34.37 94 PRO C N 1
ATOM 1771 C CA . PRO C 1 60 ? 73.675 20.963 16.844 1.00 35.56 94 PRO C CA 1
ATOM 1772 C C . PRO C 1 60 ? 73.336 20.952 15.361 1.00 36.62 94 PRO C C 1
ATOM 1773 O O . PRO C 1 60 ? 73.644 21.917 14.667 1.00 37.77 94 PRO C O 1
ATOM 1777 N N . ASP C 1 61 ? 72.711 19.879 14.885 1.00 37.49 95 ASP C N 1
ATOM 1778 C CA . ASP C 1 61 ? 72.508 19.686 13.451 1.00 37.44 95 ASP C CA 1
ATOM 1779 C C . ASP C 1 61 ? 71.098 20.066 12.964 1.00 34.89 95 ASP C C 1
ATOM 1780 O O . ASP C 1 61 ? 70.908 20.327 11.775 1.00 34.74 95 ASP C O 1
ATOM 1785 N N . GLN C 1 62 ? 70.124 20.098 13.880 1.00 32.36 96 GLN C N 1
ATOM 1786 C CA . GLN C 1 62 ? 68.731 20.441 13.558 1.00 30.78 96 GLN C CA 1
ATOM 1787 C C . GLN C 1 62 ? 68.106 19.551 12.480 1.00 30.03 96 GLN C C 1
ATOM 1788 O O . GLN C 1 62 ? 67.164 19.959 11.795 1.00 29.68 96 GLN C O 1
ATOM 1794 N N . VAL C 1 63 ? 68.630 18.343 12.328 1.00 29.91 97 VAL C N 1
ATOM 1795 C CA . VAL C 1 63 ? 68.131 17.417 11.312 1.00 29.39 97 VAL C CA 1
ATOM 1796 C C . VAL C 1 63 ? 66.667 17.028 11.548 1.00 28.86 97 VAL C C 1
ATOM 1797 O O . VAL C 1 63 ? 65.851 17.032 10.616 1.00 27.49 97 VAL C O 1
ATOM 1801 N N . GLY C 1 64 ? 66.334 16.698 12.790 1.00 27.55 98 GLY C N 1
ATOM 1802 C CA . GLY C 1 64 ? 64.961 16.350 13.130 1.00 26.22 98 GLY C CA 1
ATOM 1803 C C . GLY C 1 64 ? 64.024 17.534 12.947 1.00 25.06 98 GLY C C 1
ATOM 1804 O O . GLY C 1 64 ? 62.945 17.409 12.386 1.00 24.60 98 GLY C O 1
ATOM 1805 N N . VAL C 1 65 ? 64.428 18.703 13.417 1.00 24.35 99 VAL C N 1
ATOM 1806 C CA . VAL C 1 65 ? 63.620 19.884 13.171 1.00 24.96 99 VAL C CA 1
ATOM 1807 C C . VAL C 1 65 ? 63.366 20.135 11.673 1.00 24.27 99 VAL C C 1
ATOM 1808 O O . VAL C 1 65 ? 62.255 20.483 11.271 1.00 25.59 99 VAL C O 1
ATOM 1812 N N . LYS C 1 66 ? 64.394 19.950 10.849 1.00 26.58 100 LYS C N 1
ATOM 1813 C CA . LYS C 1 66 ? 64.264 20.226 9.423 1.00 29.27 100 LYS C CA 1
ATOM 1814 C C . LYS C 1 66 ? 63.373 19.220 8.689 1.00 29.20 100 LYS C C 1
ATOM 1815 O O . LYS C 1 66 ? 62.904 19.500 7.588 1.00 30.95 100 LYS C O 1
ATOM 1829 N N . GLY C 1 68 ? 60.493 18.456 9.707 1.00 25.24 102 GLY C N 1
ATOM 1830 C CA . GLY C 1 68 ? 59.183 19.089 9.786 1.00 24.97 102 GLY C CA 1
ATOM 1831 C C . GLY C 1 68 ? 58.051 18.190 10.246 1.00 23.28 102 GLY C C 1
ATOM 1832 O O . GLY C 1 68 ? 58.249 17.268 11.041 1.00 23.04 102 GLY C O 1
ATOM 1833 N N . TRP C 1 69 ? 56.856 18.467 9.736 1.00 23.71 103 TRP C N 1
ATOM 1834 C CA . TRP C 1 69 ? 55.654 17.778 10.174 1.00 22.11 103 TRP C CA 1
ATOM 1835 C C . TRP C 1 69 ? 55.507 16.398 9.518 1.00 22.39 103 TRP C C 1
ATOM 1836 O O . TRP C 1 69 ? 55.783 16.234 8.308 1.00 25.46 103 TRP C O 1
ATOM 1847 N N . LYS C 1 70 ? 55.057 15.413 10.304 1.00 20.52 104 LYS C N 1
ATOM 1848 C CA . LYS C 1 70 ? 54.810 14.065 9.797 1.00 19.63 104 LYS C CA 1
ATOM 1849 C C . LYS C 1 70 ? 53.427 13.614 10.180 1.00 20.57 104 LYS C C 1
ATOM 1850 O O . LYS C 1 70 ? 52.875 14.090 11.172 1.00 20.48 104 LYS C O 1
ATOM 1856 N N . SER C 1 71 ? 52.872 12.684 9.412 1.00 22.43 105 SER C N 1
ATOM 1857 C CA . SER C 1 71 ? 51.506 12.257 9.669 1.00 22.23 105 SER C CA 1
ATOM 1858 C C . SER C 1 71 ? 51.139 10.899 9.106 1.00 22.75 105 SER C C 1
ATOM 1859 O O . SER C 1 71 ? 50.075 10.381 9.422 1.00 24.82 105 SER C O 1
ATOM 1862 N N . LYS C 1 72 ? 51.992 10.323 8.256 1.00 24.84 106 LYS C N 1
ATOM 1863 C CA . LYS C 1 72 ? 51.610 9.098 7.552 1.00 25.40 106 LYS C CA 1
ATOM 1864 C C . LYS C 1 72 ? 52.362 7.873 8.052 1.00 23.92 106 LYS C C 1
ATOM 1865 O O . LYS C 1 72 ? 53.499 7.980 8.489 1.00 23.54 106 LYS C O 1
ATOM 1871 N N . ALA C 1 73 ? 51.725 6.710 7.973 1.00 24.30 107 ALA C N 1
ATOM 1872 C CA . ALA C 1 73 ? 52.387 5.459 8.329 1.00 24.83 107 ALA C CA 1
ATOM 1873 C C . ALA C 1 73 ? 53.713 5.356 7.597 1.00 24.86 107 ALA C C 1
ATOM 1874 O O . ALA C 1 73 ? 53.778 5.529 6.372 1.00 26.66 107 ALA C O 1
ATOM 1876 N N . GLY C 1 74 ? 54.768 5.082 8.359 1.00 24.23 108 GLY C N 1
ATOM 1877 C CA . GLY C 1 74 ? 56.095 4.925 7.800 1.00 23.71 108 GLY C CA 1
ATOM 1878 C C . GLY C 1 74 ? 56.948 6.170 7.938 1.00 23.51 108 GLY C C 1
ATOM 1879 O O . GLY C 1 74 ? 58.175 6.124 7.748 1.00 27.38 108 GLY C O 1
ATOM 1880 N N . ASP C 1 75 ? 56.315 7.293 8.262 1.00 22.95 109 ASP C N 1
ATOM 1881 C CA . ASP C 1 75 ? 57.060 8.524 8.498 1.00 19.56 109 ASP C CA 1
ATOM 1882 C C . ASP C 1 75 ? 57.869 8.390 9.780 1.00 21.35 109 ASP C C 1
ATOM 1883 O O . ASP C 1 75 ? 57.416 7.776 10.756 1.00 21.84 109 ASP C O 1
ATOM 1888 N N . THR C 1 76 ? 59.047 9.002 9.789 1.00 19.54 110 THR C N 1
ATOM 1889 C CA . THR C 1 76 ? 59.877 9.042 10.979 1.00 18.78 110 THR C CA 1
ATOM 1890 C C . THR C 1 76 ? 60.478 10.419 11.157 1.00 17.83 110 THR C C 1
ATOM 1891 O O . THR C 1 76 ? 60.578 11.188 10.195 1.00 20.46 110 THR C O 1
ATOM 1895 N N . ILE C 1 77 ? 60.808 10.748 12.406 1.00 18.10 111 ILE C N 1
ATOM 1896 C CA . ILE C 1 77 ? 61.618 11.922 12.708 1.00 17.04 111 ILE C CA 1
ATOM 1897 C C . ILE C 1 77 ? 62.736 11.444 13.603 1.00 19.22 111 ILE C C 1
ATOM 1898 O O . ILE C 1 77 ? 62.518 10.637 14.515 1.00 18.68 111 ILE C O 1
ATOM 1903 N N . VAL C 1 78 ? 63.953 11.900 13.335 1.00 18.25 112 VAL C N 1
ATOM 1904 C CA . VAL C 1 78 ? 65.055 11.515 14.195 1.00 20.77 112 VAL C CA 1
ATOM 1905 C C . VAL C 1 78 ? 65.905 12.695 14.604 1.00 19.33 112 VAL C C 1
ATOM 1906 O O . VAL C 1 78 ? 66.265 13.546 13.766 1.00 20.63 112 VAL C O 1
ATOM 1910 N N . CYS C 1 79 ? 66.218 12.754 15.898 1.00 19.55 113 CYS C N 1
ATOM 1911 C CA . CYS C 1 79 ? 67.217 13.685 16.417 1.00 21.15 113 CYS C CA 1
ATOM 1912 C C . CYS C 1 79 ? 68.299 12.836 17.052 1.00 20.84 113 CYS C C 1
ATOM 1913 O O . CYS C 1 79 ? 68.201 12.414 18.217 1.00 21.83 113 CYS C O 1
ATOM 1916 N N . LEU C 1 80 ? 69.314 12.525 16.254 1.00 20.62 114 LEU C N 1
ATOM 1917 C CA . LEU C 1 80 ? 70.314 11.551 16.663 1.00 22.91 114 LEU C CA 1
ATOM 1918 C C . LEU C 1 80 ? 71.097 11.994 17.908 1.00 23.30 114 LEU C C 1
ATOM 1919 O O . LEU C 1 80 ? 71.253 11.217 18.846 1.00 22.54 114 LEU C O 1
ATOM 1924 N N . PRO C 1 81 ? 71.574 13.251 17.928 1.00 25.31 115 PRO C N 1
ATOM 1925 C CA . PRO C 1 81 ? 72.339 13.717 19.092 1.00 25.13 115 PRO C CA 1
ATOM 1926 C C . PRO C 1 81 ? 71.600 13.584 20.409 1.00 24.88 115 PRO C C 1
ATOM 1927 O O . PRO C 1 81 ? 72.264 13.400 21.438 1.00 26.66 115 PRO C O 1
ATOM 1931 N N . HIS C 1 82 ? 70.268 13.685 20.393 1.00 22.51 116 HIS C N 1
ATOM 1932 C CA . HIS C 1 82 ? 69.489 13.563 21.632 1.00 20.92 116 HIS C CA 1
ATOM 1933 C C . HIS C 1 82 ? 68.835 12.195 21.811 1.00 20.79 116 HIS C C 1
ATOM 1934 O O . HIS C 1 82 ? 68.081 11.966 22.787 1.00 21.66 116 HIS C O 1
ATOM 1941 N N . LYS C 1 83 ? 69.112 11.300 20.870 1.00 19.76 117 LYS C N 1
ATOM 1942 C CA . LYS C 1 83 ? 68.540 9.956 20.872 1.00 19.16 117 LYS C CA 1
ATOM 1943 C C . LYS C 1 83 ? 67.013 9.949 20.843 1.00 17.65 117 LYS C C 1
ATOM 1944 O O . LYS C 1 83 ? 66.383 9.033 21.366 1.00 18.65 117 LYS C O 1
ATOM 1950 N N . VAL C 1 84 ? 66.431 10.951 20.201 1.00 17.07 118 VAL C N 1
ATOM 1951 C CA . VAL C 1 84 ? 64.981 11.049 20.113 1.00 17.36 118 VAL C CA 1
ATOM 1952 C C . VAL C 1 84 ? 64.501 10.509 18.766 1.00 16.94 118 VAL C C 1
ATOM 1953 O O . VAL C 1 84 ? 65.075 10.829 17.718 1.00 19.13 118 VAL C O 1
ATOM 1957 N N . PHE C 1 85 ? 63.464 9.675 18.801 1.00 16.58 119 PHE C N 1
ATOM 1958 C CA . PHE C 1 85 ? 62.936 9.063 17.593 1.00 15.93 119 PHE C CA 1
ATOM 1959 C C . PHE C 1 85 ? 61.421 9.123 17.624 1.00 17.10 119 PHE C C 1
ATOM 1960 O O . PHE C 1 85 ? 60.809 8.845 18.663 1.00 17.75 119 PHE C O 1
ATOM 1968 N N . VAL C 1 86 ? 60.827 9.488 16.492 1.00 16.10 120 VAL C N 1
ATOM 1969 C CA . VAL C 1 86 ? 59.381 9.398 16.297 1.00 16.64 120 VAL C CA 1
ATOM 1970 C C . VAL C 1 86 ? 59.125 8.453 15.128 1.00 15.45 120 VAL C C 1
ATOM 1971 O O . VAL C 1 86 ? 59.711 8.615 14.054 1.00 18.48 120 VAL C O 1
ATOM 1975 N N . GLU C 1 87 ? 58.232 7.491 15.319 1.00 18.78 121 GLU C N 1
ATOM 1976 C CA . GLU C 1 87 ? 57.809 6.602 14.253 1.00 20.03 121 GLU C CA 1
ATOM 1977 C C . GLU C 1 87 ? 56.306 6.638 14.159 1.00 19.02 121 GLU C C 1
ATOM 1978 O O . GLU C 1 87 ? 55.630 6.529 15.173 1.00 19.99 121 GLU C O 1
ATOM 1984 N N . ILE C 1 88 ? 55.767 6.822 12.959 1.00 17.86 122 ILE C N 1
ATOM 1985 C CA . ILE C 1 88 ? 54.322 6.748 12.774 1.00 20.40 122 ILE C CA 1
ATOM 1986 C C . ILE C 1 88 ? 53.952 5.376 12.225 1.00 20.21 122 ILE C C 1
ATOM 1987 O O . ILE C 1 88 ? 54.488 4.936 11.205 1.00 22.12 122 ILE C O 1
ATOM 1992 N N . LYS C 1 89 ? 53.036 4.686 12.909 1.00 24.37 123 LYS C N 1
ATOM 1993 C CA . LYS C 1 89 ? 52.676 3.320 12.527 1.00 25.24 123 LYS C CA 1
ATOM 1994 C C . LYS C 1 89 ? 51.182 3.181 12.312 1.00 24.94 123 LYS C C 1
ATOM 1995 O O . LYS C 1 89 ? 50.389 3.796 13.028 1.00 24.66 123 LYS C O 1
ATOM 2001 N N . SER C 1 90 ? 50.791 2.333 11.368 1.00 26.10 124 SER C N 1
ATOM 2002 C CA . SER C 1 90 ? 49.371 2.055 11.169 1.00 27.91 124 SER C CA 1
ATOM 2003 C C . SER C 1 90 ? 48.885 1.108 12.245 1.00 31.39 124 SER C C 1
ATOM 2004 O O . SER C 1 90 ? 49.601 0.199 12.663 1.00 32.16 124 SER C O 1
ATOM 2007 N N . THR C 1 91 ? 47.656 1.302 12.697 1.00 34.80 125 THR C N 1
ATOM 2008 C CA . THR C 1 91 ? 47.102 0.393 13.686 1.00 40.54 125 THR C CA 1
ATOM 2009 C C . THR C 1 91 ? 46.096 -0.560 13.045 1.00 46.63 125 THR C C 1
ATOM 2010 O O . THR C 1 91 ? 45.608 -1.481 13.692 1.00 47.50 125 THR C O 1
ATOM 2014 N N . GLN C 1 92 ? 45.797 -0.345 11.770 1.00 51.96 126 GLN C N 1
ATOM 2015 C CA . GLN C 1 92 ? 44.865 -1.221 11.061 1.00 57.78 126 GLN C CA 1
ATOM 2016 C C . GLN C 1 92 ? 45.541 -2.519 10.624 1.00 60.20 126 GLN C C 1
ATOM 2017 O O . GLN C 1 92 ? 46.566 -2.500 9.942 1.00 61.10 126 GLN C O 1
#

Foldseek 3Di:
DFWKWKFKDFLPHTDDIGTQAPDADKDKDWDQAPDRWIFMIRHRQKDARCDTDQPPCQQRVDIDHDQQDKGDRVVRRMIMHMHTD/DWKWKFKDFLRHTDDIGTQPPAAAWDKDWDQAPDRWIFIIRHRQWDARCDTDQPPCQRRVDIDHDAQDKGDRVVRRMIIGMHDPD/DWKWKFKDFLPHTDDIGGLVPDAAKDKDWDDDPPRWIFMIRHRSKDARCDTDQPPCQQRVDIDHDQQDKGDDVVRRMIMGMHDPD

InterPro domains:
  IPR038690 NusG, domain 2 superfamily [G3DSA:2.60.320.10] (35-133)

Solvent-accessible surface area: 13360 Å² total

B-factor: mean 25.49, std 10.56, range [11.65, 89.83]